Protein AF-A0A920TRP8-F1 (afdb_monomer_lite)

Foldseek 3Di:
DADQPPPPALAQHFVDPVLLVVLVVVQLPGGRNSNSCVSVVVVPDADDLPPFLAPLVLLLQLLQLLLLLLFFVLPDADDSHQHPRSVVRSVLLVVLLVQLLVVCCVPPVVVSVVLVVVLCCQRVVCSSPRRAFREQPDDDPVNDNVRYDPHRDSVSNVSNSVSSLVSSQSSLVVVLVVCCVVVVVHSVVSCVSNCSNCRSVVSCVVVPDCPPPCPLLVVLLVVLLPADFLAEAEDADDSNPVSVCCCCVPVVPNLRYHYHHPVCVSDPVRVVLSCFQDPDDDPVDQLVVCPSHSNSVDDDDPVVCVVSPDD

Radius of gyration: 27.5 Å; chains: 1; bounding box: 71×49×73 Å

Secondary structure (DSSP, 8-state):
----S-S--SS---SSHHHHHHHHHTTSSSS-HHHHHHHHTGGGPPPPSSS-SS-HHHHHHHHHHHHHHHHHTTS--S-SSS-TTTHHHHHHHHHHHHHHHHHHHHH-HHHHHHHHHHHHIIIIIHHHHHT--B-TTSPPTT--GGGB-SS--GGGGHHHHHHHHHHHHHHHHHHHHHHHHHTT-HHHHHGGGGGGGGHHHHTTHHHH--TT--HHHHHHHHHHHHSPTT-EEEE-SHHHHHHHHHHHHTT--STTSEEEEHHHHTSHHHHHHHHHHTSPPPTTS-TTT-TT-GGGG----GGGGTTTS--

pLDDT: mean 85.0, std 14.74, range [34.78, 98.69]

Structure (mmCIF, N/CA/C/O backbone):
data_AF-A0A920TRP8-F1
#
_entry.id   AF-A0A920TRP8-F1
#
loop_
_atom_site.group_PDB
_atom_site.id
_atom_site.type_symbol
_atom_site.label_atom_id
_atom_site.label_alt_id
_atom_site.label_comp_id
_atom_site.label_asym_id
_atom_site.label_entity_id
_atom_site.label_seq_id
_atom_site.pdbx_PDB_ins_code
_atom_site.Cartn_x
_atom_site.Cartn_y
_atom_site.Cartn_z
_atom_site.occupancy
_atom_site.B_iso_or_equiv
_atom_site.auth_seq_id
_atom_site.auth_comp_id
_atom_site.auth_asym_id
_atom_site.auth_atom_id
_atom_site.pdbx_PDB_model_num
ATOM 1 N N . MET A 1 1 ? 20.277 -24.318 -9.867 1.00 40.47 1 MET A N 1
ATOM 2 C CA . MET A 1 1 ? 21.099 -25.407 -10.433 1.00 40.47 1 MET A CA 1
ATOM 3 C C . MET A 1 1 ? 22.527 -24.887 -10.451 1.00 40.47 1 MET A C 1
ATOM 5 O O . MET A 1 1 ? 22.733 -23.838 -11.042 1.00 40.47 1 MET A O 1
ATOM 9 N N . LEU A 1 2 ? 23.437 -25.488 -9.680 1.00 43.88 2 LEU A N 1
ATOM 10 C CA . LEU A 1 2 ? 24.835 -25.042 -9.588 1.00 43.88 2 LEU A CA 1
ATOM 11 C C . LEU A 1 2 ? 25.614 -25.646 -10.763 1.00 43.88 2 LEU A C 1
ATOM 13 O O . LEU A 1 2 ? 25.478 -26.843 -11.014 1.00 43.88 2 LEU A O 1
ATOM 17 N N . ASP A 1 3 ? 26.364 -24.824 -11.494 1.00 48.56 3 ASP A N 1
ATOM 18 C CA . ASP A 1 3 ? 27.171 -25.245 -12.643 1.00 48.56 3 ASP A CA 1
ATOM 19 C C . ASP A 1 3 ? 28.652 -25.287 -12.244 1.00 48.56 3 ASP A C 1
ATOM 21 O O . ASP A 1 3 ? 29.171 -24.340 -11.653 1.00 48.56 3 ASP A O 1
ATOM 25 N N . PHE A 1 4 ? 29.314 -26.400 -12.556 1.00 51.69 4 PHE A N 1
ATOM 26 C CA . PHE A 1 4 ? 30.718 -26.674 -12.236 1.00 51.69 4 PHE A CA 1
ATOM 27 C C . PHE A 1 4 ? 31.585 -26.807 -13.499 1.00 51.69 4 PHE A C 1
ATOM 29 O O . PHE A 1 4 ? 32.726 -27.252 -13.422 1.00 51.69 4 PHE A O 1
ATOM 36 N N . THR A 1 5 ? 31.047 -26.478 -14.680 1.00 48.81 5 THR A N 1
ATOM 37 C CA . THR A 1 5 ? 31.660 -26.822 -15.976 1.00 48.81 5 THR A CA 1
ATOM 38 C C . THR A 1 5 ? 32.492 -25.711 -16.620 1.00 48.81 5 THR A C 1
ATOM 40 O O . THR A 1 5 ? 33.013 -25.909 -17.713 1.00 48.81 5 THR A O 1
ATOM 43 N N . GLY A 1 6 ? 32.644 -24.545 -15.983 1.00 43.22 6 GLY A N 1
ATOM 44 C CA . GLY A 1 6 ? 33.483 -23.446 -16.492 1.00 43.22 6 GLY A CA 1
ATOM 45 C C . GLY A 1 6 ? 32.984 -22.779 -17.784 1.00 43.22 6 GLY A C 1
ATOM 46 O O . GLY A 1 6 ? 33.559 -21.785 -18.219 1.00 43.22 6 GLY A O 1
ATOM 47 N N . ASN A 1 7 ? 31.895 -23.266 -18.383 1.00 42.69 7 ASN A N 1
ATOM 48 C CA . ASN A 1 7 ? 31.176 -22.545 -19.423 1.00 42.69 7 ASN A CA 1
ATOM 49 C C . ASN A 1 7 ? 30.368 -21.429 -18.761 1.00 42.69 7 ASN A C 1
ATOM 51 O O . ASN A 1 7 ? 29.628 -21.693 -17.817 1.00 42.69 7 ASN A O 1
ATOM 55 N N . GLN A 1 8 ? 30.495 -20.193 -19.253 1.00 45.75 8 GLN A N 1
ATOM 56 C CA . GLN A 1 8 ? 29.682 -19.051 -18.821 1.00 45.75 8 GLN A CA 1
ATOM 57 C C . GLN A 1 8 ? 28.189 -19.343 -19.043 1.00 45.75 8 GLN A C 1
ATOM 59 O O . GLN A 1 8 ? 27.607 -19.019 -20.077 1.00 45.75 8 GLN A O 1
ATOM 64 N N . ARG A 1 9 ? 27.562 -19.978 -18.056 1.00 50.78 9 ARG A N 1
ATOM 65 C CA . ARG A 1 9 ? 26.121 -20.005 -17.855 1.00 50.78 9 ARG A CA 1
ATOM 66 C C . ARG A 1 9 ? 25.815 -19.108 -16.675 1.00 50.78 9 ARG A C 1
ATOM 68 O O . ARG A 1 9 ? 26.543 -19.074 -15.692 1.00 50.78 9 ARG A O 1
ATOM 75 N N . SER A 1 10 ? 24.728 -18.373 -16.805 1.00 54.00 10 SER A N 1
ATOM 76 C CA . SER A 1 10 ? 24.414 -17.147 -16.082 1.00 54.00 10 SER A CA 1
ATOM 77 C C . SER A 1 10 ? 24.099 -17.270 -14.572 1.00 54.00 10 SER A C 1
ATOM 79 O O . SER A 1 10 ? 23.455 -16.393 -14.003 1.00 54.00 10 SER A O 1
ATOM 81 N N . GLY A 1 11 ? 24.514 -18.356 -13.912 1.00 59.38 11 GLY A N 1
ATOM 82 C CA . GLY A 1 11 ? 24.429 -18.538 -12.459 1.00 59.38 11 GLY A CA 1
ATOM 83 C C . GLY A 1 11 ? 25.738 -18.175 -11.740 1.00 59.38 11 GLY A C 1
ATOM 84 O O . GLY A 1 11 ? 26.757 -17.960 -12.395 1.00 59.38 11 GLY A O 1
ATOM 85 N N . PRO A 1 12 ? 25.746 -18.121 -10.392 1.00 66.56 12 PRO A N 1
ATOM 86 C CA . PRO A 1 12 ? 26.977 -17.919 -9.634 1.00 66.56 12 PRO A CA 1
ATOM 87 C C . PRO A 1 12 ? 27.949 -19.072 -9.910 1.00 66.56 12 PRO A C 1
ATOM 89 O O . PRO A 1 12 ? 27.703 -20.212 -9.512 1.00 66.56 12 PRO A O 1
ATOM 92 N N . ALA A 1 13 ? 29.035 -18.771 -10.622 1.00 76.75 13 ALA A N 1
ATOM 93 C CA . ALA A 1 13 ? 30.069 -19.740 -10.952 1.00 76.75 13 ALA A CA 1
ATOM 94 C C . ALA A 1 13 ? 30.943 -19.992 -9.720 1.00 76.75 13 ALA A C 1
ATOM 96 O O . ALA A 1 13 ? 31.553 -19.064 -9.182 1.00 76.75 13 ALA A O 1
ATOM 97 N N . CYS A 1 14 ? 30.998 -21.246 -9.275 1.00 79.88 14 CYS A N 1
ATOM 98 C CA . CYS A 1 14 ? 31.845 -21.654 -8.162 1.00 79.88 14 CYS A CA 1
ATOM 99 C C . CYS A 1 14 ? 33.053 -22.453 -8.656 1.00 79.88 14 CYS A C 1
ATOM 101 O O . CYS A 1 14 ? 32.893 -23.259 -9.573 1.00 79.88 14 CYS A O 1
ATOM 103 N N . PRO A 1 15 ? 34.243 -22.268 -8.051 1.00 83.94 15 PRO A N 1
ATOM 104 C CA . PRO A 1 15 ? 35.446 -23.008 -8.436 1.00 83.94 15 PRO A CA 1
ATOM 105 C C . PRO A 1 15 ? 35.284 -24.530 -8.333 1.00 83.94 15 PRO A C 1
ATOM 107 O O . PRO A 1 15 ? 35.844 -25.266 -9.139 1.00 83.94 15 PRO A O 1
ATOM 110 N N . ASP A 1 16 ? 34.520 -25.002 -7.344 1.00 87.88 16 ASP A N 1
ATOM 111 C CA . ASP A 1 16 ? 34.323 -26.419 -7.056 1.00 87.88 16 ASP A CA 1
ATOM 112 C C . ASP A 1 16 ? 33.054 -26.661 -6.211 1.00 87.88 16 ASP A C 1
ATOM 114 O O . ASP A 1 16 ? 32.458 -25.744 -5.639 1.00 87.88 16 ASP A O 1
ATOM 118 N N . ILE A 1 17 ? 32.635 -27.926 -6.116 1.00 86.38 17 ILE A N 1
ATOM 119 C CA . ILE A 1 17 ? 31.462 -28.344 -5.327 1.00 86.38 17 ILE A CA 1
ATOM 120 C C . ILE A 1 17 ? 31.659 -28.060 -3.832 1.00 86.38 17 ILE A C 1
ATOM 122 O O . ILE A 1 17 ? 30.703 -27.693 -3.149 1.00 86.38 17 ILE A O 1
ATOM 126 N N . GLY A 1 18 ? 32.881 -28.197 -3.315 1.00 87.94 18 GLY A N 1
ATOM 127 C CA . GLY A 1 18 ? 33.207 -27.952 -1.912 1.00 87.94 18 GLY A CA 1
ATOM 128 C C . GLY A 1 18 ? 33.048 -26.483 -1.527 1.00 87.94 18 GLY A C 1
ATOM 129 O O . GLY A 1 18 ? 32.413 -26.186 -0.514 1.00 87.94 18 GLY A O 1
ATOM 130 N N . SER A 1 19 ? 33.533 -25.550 -2.350 1.00 86.81 19 SER A N 1
ATOM 131 C CA . SER A 1 19 ? 33.336 -24.110 -2.130 1.00 86.81 19 SER A CA 1
ATOM 132 C C . SER A 1 19 ? 31.872 -23.684 -2.269 1.00 86.81 19 SER A C 1
ATOM 134 O O . SER A 1 19 ? 31.414 -22.826 -1.508 1.00 86.81 19 SER A O 1
ATOM 136 N N . ALA A 1 20 ? 31.104 -24.311 -3.165 1.00 84.94 20 ALA A N 1
ATOM 137 C CA . ALA A 1 20 ? 29.663 -24.088 -3.265 1.00 84.94 20 ALA A CA 1
ATOM 138 C C . ALA A 1 20 ? 28.904 -24.610 -2.030 1.00 84.94 20 ALA A C 1
ATOM 140 O O . ALA A 1 20 ? 28.090 -23.890 -1.451 1.00 84.94 20 ALA A O 1
ATOM 141 N N . LEU A 1 21 ? 29.200 -25.834 -1.576 1.00 87.31 21 LEU A N 1
ATOM 142 C CA . LEU A 1 21 ? 28.620 -26.413 -0.360 1.00 87.31 21 LEU A CA 1
ATOM 143 C C . LEU A 1 21 ? 28.980 -25.594 0.879 1.00 87.31 21 LEU A C 1
ATOM 145 O O . LEU A 1 21 ? 28.113 -25.339 1.708 1.00 87.31 21 LEU A O 1
ATOM 149 N N . SER A 1 22 ? 30.228 -25.135 0.983 1.00 87.50 22 SER A N 1
ATOM 150 C CA . SER A 1 22 ? 30.668 -24.251 2.063 1.00 87.50 22 SER A CA 1
ATOM 151 C C . SER A 1 22 ? 29.845 -22.960 2.097 1.00 87.50 22 SER A C 1
ATOM 153 O O . SER A 1 22 ? 29.353 -22.590 3.163 1.00 87.50 22 SER A O 1
ATOM 155 N N . ALA A 1 23 ? 29.590 -22.329 0.945 1.00 86.38 23 ALA A N 1
ATOM 156 C CA . ALA A 1 23 ? 28.740 -21.139 0.870 1.00 86.38 23 ALA A CA 1
ATOM 157 C C . ALA A 1 23 ? 27.289 -21.419 1.280 1.00 86.38 23 ALA A C 1
ATOM 159 O O . ALA A 1 23 ? 26.715 -20.644 2.039 1.00 86.38 23 ALA A O 1
ATOM 160 N N . VAL A 1 24 ? 26.701 -22.542 0.862 1.00 85.00 24 VAL A N 1
ATOM 161 C CA . VAL A 1 24 ? 25.328 -22.905 1.256 1.00 85.00 24 VAL A CA 1
ATOM 162 C C . VAL A 1 24 ? 25.233 -23.214 2.752 1.00 85.00 24 VAL A C 1
ATOM 164 O O . VAL A 1 24 ? 24.378 -22.661 3.440 1.00 85.00 24 VAL A O 1
ATOM 167 N N . VAL A 1 25 ? 26.125 -24.056 3.279 1.00 88.00 25 VAL A N 1
ATOM 168 C CA . VAL A 1 25 ? 26.110 -24.500 4.686 1.00 88.00 25 VAL A CA 1
ATOM 169 C C . VAL A 1 25 ? 26.379 -23.343 5.644 1.00 88.00 25 VAL A C 1
ATOM 171 O O . VAL A 1 25 ? 25.809 -23.285 6.731 1.00 88.00 25 VAL A O 1
ATOM 174 N N . THR A 1 26 ? 27.230 -22.399 5.244 1.00 85.75 26 THR A N 1
ATOM 175 C CA . THR A 1 26 ? 27.558 -21.229 6.066 1.00 85.75 26 THR A CA 1
ATOM 176 C C . THR A 1 26 ? 26.621 -20.043 5.845 1.00 85.75 26 THR A C 1
ATOM 178 O O . THR A 1 26 ? 26.850 -18.991 6.442 1.00 85.75 26 THR A O 1
ATOM 181 N N . TYR A 1 27 ? 25.574 -20.195 5.023 1.00 82.69 27 TYR A N 1
ATOM 182 C CA . TYR A 1 27 ? 24.673 -19.111 4.616 1.00 82.69 27 TYR A CA 1
ATOM 183 C C . TYR A 1 27 ? 25.437 -17.889 4.081 1.00 82.69 27 TYR A C 1
ATOM 185 O O . TYR A 1 27 ? 25.233 -16.769 4.535 1.00 82.69 27 TYR A O 1
ATOM 193 N N . GLY A 1 28 ? 26.368 -18.118 3.154 1.00 81.81 28 GLY A N 1
ATOM 194 C CA . GLY A 1 28 ? 27.125 -17.072 2.468 1.00 81.81 28 GLY A CA 1
ATOM 195 C C . GLY A 1 28 ? 28.260 -16.446 3.282 1.00 81.81 28 GLY A C 1
ATOM 196 O O . GLY A 1 28 ? 28.709 -15.355 2.943 1.00 81.81 28 GLY A O 1
ATOM 197 N N . LYS A 1 29 ? 28.739 -17.090 4.354 1.00 83.81 29 LYS A N 1
ATOM 198 C CA . LYS A 1 29 ? 29.849 -16.563 5.177 1.00 83.81 29 LYS A CA 1
ATOM 199 C C . LYS A 1 29 ? 31.236 -17.069 4.769 1.00 83.81 29 LYS A C 1
ATOM 201 O O . LYS A 1 29 ? 32.231 -16.518 5.229 1.00 83.81 29 LYS A O 1
ATOM 206 N N . ALA A 1 30 ? 31.318 -18.116 3.953 1.00 84.19 30 ALA A N 1
ATOM 207 C CA . ALA A 1 30 ? 32.569 -18.688 3.458 1.00 84.19 30 ALA A CA 1
ATOM 208 C C . ALA A 1 30 ? 32.368 -19.362 2.090 1.00 84.19 30 ALA A C 1
ATOM 210 O O . ALA A 1 30 ? 31.241 -19.518 1.630 1.00 84.19 30 ALA A O 1
ATOM 211 N N . GLY A 1 31 ? 33.456 -19.794 1.450 1.00 88.50 31 GLY A N 1
ATOM 212 C CA . GLY A 1 31 ? 33.404 -20.567 0.207 1.00 88.50 31 GLY A CA 1
ATOM 213 C C . GLY A 1 31 ? 33.320 -19.703 -1.053 1.00 88.50 31 GLY A C 1
ATOM 214 O O . GLY A 1 31 ? 34.064 -18.740 -1.214 1.00 88.50 31 GLY A O 1
ATOM 215 N N . CYS A 1 32 ? 32.450 -20.094 -1.981 1.00 88.88 32 CYS A N 1
ATOM 216 C CA . CYS A 1 32 ? 32.289 -19.457 -3.287 1.00 88.88 32 CYS A CA 1
ATOM 217 C C . CYS A 1 32 ? 31.699 -18.042 -3.170 1.00 88.88 32 CYS A C 1
ATOM 219 O O . CYS A 1 32 ? 30.527 -17.894 -2.830 1.00 88.88 32 CYS A O 1
ATOM 221 N N . ALA A 1 33 ? 32.489 -17.013 -3.501 1.00 85.25 33 ALA A N 1
ATOM 222 C CA . ALA A 1 33 ? 32.105 -15.606 -3.351 1.00 85.25 33 ALA A CA 1
ATOM 223 C C . ALA A 1 33 ? 30.842 -15.233 -4.146 1.00 85.25 33 ALA A C 1
ATOM 225 O O . ALA A 1 33 ? 29.906 -14.693 -3.570 1.00 85.25 33 ALA A O 1
ATOM 226 N N . ALA A 1 34 ? 30.759 -15.609 -5.427 1.00 81.94 34 ALA A N 1
ATOM 227 C CA . ALA A 1 34 ? 29.591 -15.307 -6.261 1.00 81.94 34 ALA A CA 1
ATOM 228 C C . ALA A 1 34 ? 28.296 -15.928 -5.703 1.00 81.94 34 ALA A C 1
ATOM 230 O O . ALA A 1 34 ? 27.232 -15.308 -5.718 1.00 81.94 34 ALA A O 1
ATOM 231 N N . LEU A 1 35 ? 28.379 -17.154 -5.172 1.00 83.25 35 LEU A N 1
ATOM 232 C CA . LEU A 1 35 ? 27.237 -17.809 -4.536 1.00 83.25 35 LEU A CA 1
ATOM 233 C C . LEU A 1 35 ? 26.928 -17.193 -3.170 1.00 83.25 35 LEU A C 1
ATOM 235 O O . LEU A 1 35 ? 25.762 -17.023 -2.836 1.00 83.25 35 LEU A O 1
ATOM 239 N N . ALA A 1 36 ? 27.947 -16.831 -2.395 1.00 85.44 36 ALA A N 1
ATOM 240 C CA . ALA A 1 36 ? 27.789 -16.161 -1.113 1.00 85.44 36 ALA A CA 1
ATOM 241 C C . ALA A 1 36 ? 27.114 -14.789 -1.261 1.00 85.44 36 ALA A C 1
ATOM 243 O O . ALA A 1 36 ? 26.186 -14.494 -0.515 1.00 85.44 36 ALA A O 1
ATOM 244 N N . GLU A 1 37 ? 27.502 -13.985 -2.251 1.00 82.50 37 GLU A N 1
ATOM 245 C CA . GLU A 1 37 ? 26.862 -12.704 -2.576 1.00 82.50 37 GLU A CA 1
ATOM 246 C C . GLU A 1 37 ? 25.398 -12.886 -2.990 1.00 82.50 37 GLU A C 1
ATOM 248 O O . GLU A 1 37 ? 24.521 -12.168 -2.504 1.00 82.50 37 GLU A O 1
ATOM 253 N N . ALA A 1 38 ? 25.108 -13.899 -3.814 1.00 81.12 38 ALA A N 1
ATOM 254 C CA . ALA A 1 38 ? 23.740 -14.244 -4.193 1.00 81.12 38 ALA A CA 1
ATOM 255 C C . ALA A 1 38 ? 22.896 -14.696 -2.984 1.00 81.12 38 ALA A C 1
ATOM 257 O O . ALA A 1 38 ? 21.750 -14.266 -2.840 1.00 81.12 38 ALA A O 1
ATOM 258 N N . LEU A 1 39 ? 23.458 -15.523 -2.092 1.00 81.56 39 LEU A N 1
ATOM 259 C CA . LEU A 1 39 ? 22.800 -15.995 -0.866 1.00 81.56 39 LEU A CA 1
ATOM 260 C C . LEU A 1 39 ? 22.565 -14.859 0.138 1.00 81.56 39 LEU A C 1
ATOM 262 O O . LEU A 1 39 ? 21.490 -14.779 0.731 1.00 81.56 39 LEU A O 1
ATOM 266 N N . ASN A 1 40 ? 23.535 -13.958 0.285 1.00 82.31 40 ASN A N 1
ATOM 267 C CA . ASN A 1 40 ? 23.434 -12.777 1.143 1.00 82.31 40 ASN A CA 1
ATOM 268 C C . ASN A 1 40 ? 22.595 -11.659 0.517 1.00 82.31 40 ASN A C 1
ATOM 270 O O . ASN A 1 40 ? 22.265 -10.694 1.203 1.00 82.31 40 ASN A O 1
ATOM 274 N N . ARG A 1 41 ? 22.232 -11.791 -0.767 1.00 74.75 41 ARG A N 1
ATOM 275 C CA . ARG A 1 41 ? 21.487 -10.795 -1.541 1.00 74.75 41 ARG A CA 1
ATOM 276 C C . ARG A 1 41 ? 22.132 -9.412 -1.429 1.00 74.75 41 ARG A C 1
ATOM 278 O O . ARG A 1 41 ? 21.422 -8.434 -1.219 1.00 74.75 41 ARG A O 1
ATOM 285 N N . THR A 1 42 ? 23.453 -9.331 -1.588 1.00 71.81 42 THR A N 1
ATOM 286 C CA . THR A 1 42 ? 24.233 -8.079 -1.460 1.00 71.81 42 THR A CA 1
ATOM 287 C C . THR A 1 42 ? 23.703 -6.959 -2.363 1.00 71.81 42 THR A C 1
ATOM 289 O O . THR A 1 42 ? 23.636 -5.801 -1.968 1.00 71.81 42 THR A O 1
ATOM 292 N N . GLN A 1 43 ? 23.189 -7.313 -3.545 1.00 61.44 43 GLN A N 1
ATOM 293 C CA . GLN A 1 43 ? 22.497 -6.392 -4.457 1.00 61.44 43 GLN A CA 1
ATOM 294 C C . GLN A 1 43 ? 21.260 -5.700 -3.837 1.00 61.44 43 GLN A C 1
ATOM 296 O O . GLN A 1 43 ? 20.861 -4.627 -4.281 1.00 61.44 43 GLN A O 1
ATOM 301 N N . TYR A 1 44 ? 20.638 -6.311 -2.829 1.00 64.31 44 TYR A N 1
ATOM 302 C CA . TYR A 1 44 ? 19.427 -5.841 -2.150 1.00 64.31 44 TYR A CA 1
ATOM 303 C C . TYR A 1 44 ? 19.707 -5.436 -0.699 1.00 64.31 44 TYR A C 1
ATOM 305 O O . TYR A 1 44 ? 18.819 -5.544 0.153 1.00 64.31 44 TYR A O 1
ATOM 313 N N . GLU A 1 45 ? 20.940 -5.021 -0.399 1.00 69.19 45 GLU A N 1
ATOM 314 C CA . GLU A 1 45 ? 21.331 -4.629 0.949 1.00 69.19 45 GLU A CA 1
ATOM 315 C C . GLU A 1 45 ? 20.375 -3.594 1.539 1.00 69.19 45 GLU A C 1
ATOM 317 O O . GLU A 1 45 ? 20.043 -2.566 0.943 1.00 69.19 45 GLU A O 1
ATOM 322 N N . LYS A 1 46 ? 19.914 -3.896 2.752 1.00 71.12 46 LYS A N 1
ATOM 323 C CA . LYS A 1 46 ? 19.071 -2.982 3.509 1.00 71.12 46 LYS A CA 1
ATOM 324 C C . LYS A 1 46 ? 19.937 -1.888 4.138 1.00 71.12 46 LYS A C 1
ATOM 326 O O . LYS A 1 46 ? 21.052 -2.185 4.576 1.00 71.12 46 LYS A O 1
ATOM 331 N N . PRO A 1 47 ? 19.406 -0.666 4.305 1.00 79.12 47 PRO A N 1
ATOM 332 C CA . PRO A 1 47 ? 20.060 0.337 5.127 1.00 79.12 47 PRO A CA 1
ATOM 333 C C . PRO A 1 47 ? 20.362 -0.227 6.527 1.00 79.12 47 PRO A C 1
ATOM 335 O O . PRO A 1 47 ? 19.551 -0.988 7.082 1.00 79.12 47 PRO A O 1
ATOM 338 N N . PRO A 1 48 ? 21.505 0.132 7.136 1.00 85.00 48 PRO A N 1
ATOM 339 C CA . PRO A 1 48 ? 21.776 -0.248 8.513 1.00 85.00 48 PRO A CA 1
ATOM 340 C C . PRO A 1 48 ? 20.684 0.319 9.432 1.00 85.00 48 PRO A C 1
ATOM 342 O O . PRO A 1 48 ? 20.020 1.303 9.107 1.00 85.00 48 PRO A O 1
ATOM 345 N N . LEU A 1 49 ? 20.478 -0.297 10.600 1.00 86.50 49 LEU A N 1
ATOM 346 C CA . LEU A 1 49 ? 19.482 0.203 11.561 1.00 86.50 49 LEU A CA 1
ATOM 347 C C . LEU A 1 49 ? 19.869 1.572 12.136 1.00 86.50 49 LEU A C 1
ATOM 349 O O . LEU A 1 49 ? 18.985 2.337 12.526 1.00 86.50 49 LEU A O 1
ATOM 353 N N . LEU A 1 50 ? 21.175 1.850 12.194 1.00 88.44 50 LEU A N 1
ATOM 354 C CA . LEU A 1 50 ? 21.781 3.088 12.665 1.00 88.44 50 LEU A CA 1
ATOM 355 C C . LEU A 1 50 ? 22.963 3.470 11.747 1.00 88.44 50 LEU A C 1
ATOM 357 O O . LEU A 1 50 ? 23.709 2.572 11.352 1.00 88.44 50 LEU A O 1
ATOM 361 N N . PRO A 1 51 ? 23.171 4.765 11.441 1.00 89.19 51 PRO A N 1
ATOM 362 C CA . PRO A 1 51 ? 22.288 5.887 11.768 1.00 89.19 51 PRO A CA 1
ATOM 363 C C . PRO A 1 51 ? 20.937 5.790 11.036 1.00 89.19 51 PRO A C 1
ATOM 365 O O . PRO A 1 51 ? 20.803 5.118 10.013 1.00 89.19 51 PRO A O 1
ATOM 368 N N . ARG A 1 52 ? 19.902 6.429 11.593 1.00 91.06 52 ARG A N 1
ATOM 369 C CA . ARG A 1 52 ? 18.575 6.444 10.960 1.00 91.06 52 ARG A CA 1
ATOM 370 C C . ARG A 1 52 ? 18.604 7.301 9.694 1.00 91.06 52 ARG A C 1
ATOM 372 O O . ARG A 1 52 ? 19.194 8.374 9.712 1.00 91.06 52 ARG A O 1
ATOM 379 N N . SER A 1 53 ? 17.932 6.859 8.631 1.00 90.44 53 SER A N 1
ATOM 380 C CA . SER A 1 53 ? 17.843 7.605 7.365 1.00 90.44 53 SER A CA 1
ATOM 381 C C . SER A 1 53 ? 16.908 8.816 7.443 1.00 90.44 53 SER A C 1
ATOM 383 O O . SER A 1 53 ? 17.055 9.755 6.673 1.00 90.44 53 SER A O 1
ATOM 385 N N . ALA A 1 54 ? 15.979 8.810 8.398 1.00 92.06 54 ALA A N 1
ATOM 386 C CA . ALA A 1 54 ? 15.162 9.952 8.799 1.00 92.06 54 ALA A CA 1
ATOM 387 C C . ALA A 1 54 ? 14.854 9.859 10.306 1.00 92.06 54 ALA A C 1
ATOM 389 O O . ALA A 1 54 ? 14.901 8.753 10.864 1.00 92.06 54 ALA A O 1
ATOM 390 N N . PRO A 1 55 ? 14.511 10.967 10.990 1.00 93.88 55 PRO A N 1
ATOM 391 C CA . PRO A 1 55 ? 14.083 10.936 12.384 1.00 93.88 55 PRO A CA 1
ATOM 392 C C . PRO A 1 55 ? 12.948 9.935 12.600 1.00 93.88 55 PRO A C 1
ATOM 394 O O . PRO A 1 55 ? 12.038 9.821 11.780 1.00 93.88 55 PRO A O 1
ATOM 397 N N . LEU A 1 56 ? 12.974 9.218 13.727 1.00 93.81 56 LEU A N 1
ATOM 398 C CA . LEU A 1 56 ? 11.994 8.163 14.005 1.00 93.81 56 LEU A CA 1
ATOM 399 C C . LEU A 1 56 ? 10.550 8.694 13.969 1.00 93.81 56 LEU A C 1
ATOM 401 O O . LEU A 1 56 ? 9.661 8.019 13.462 1.00 93.81 56 LEU A O 1
ATOM 405 N N . VAL A 1 57 ? 10.341 9.930 14.429 1.00 93.94 57 VAL A N 1
ATOM 406 C CA . VAL A 1 57 ? 9.044 10.621 14.379 1.00 93.94 57 VAL A CA 1
ATOM 407 C C . VAL A 1 57 ? 8.535 10.756 12.943 1.00 93.94 57 VAL A C 1
ATOM 409 O O . VAL A 1 57 ? 7.377 10.449 12.686 1.00 93.94 57 VAL A O 1
ATOM 412 N N . SER A 1 58 ? 9.393 11.136 11.994 1.00 93.12 58 SER A N 1
ATOM 413 C CA . SER A 1 58 ? 9.031 11.263 10.576 1.00 93.12 58 SER A CA 1
ATOM 414 C C . SER A 1 58 ? 8.719 9.907 9.940 1.00 93.12 58 SER A C 1
ATOM 416 O O . SER A 1 58 ? 7.804 9.794 9.132 1.00 93.12 58 SER A O 1
ATOM 418 N N . GLN A 1 59 ? 9.415 8.846 10.355 1.00 94.38 59 GLN A N 1
ATOM 419 C CA . GLN A 1 59 ? 9.114 7.494 9.878 1.00 94.38 59 GLN A CA 1
ATOM 420 C C . GLN A 1 59 ? 7.764 6.982 10.402 1.00 94.38 59 GLN A C 1
ATOM 422 O O . GLN A 1 59 ? 7.008 6.356 9.661 1.00 94.38 59 GLN A O 1
ATOM 427 N N . PHE A 1 60 ? 7.416 7.285 11.656 1.00 95.75 60 PHE A N 1
ATOM 428 C CA . PHE A 1 60 ? 6.065 7.036 12.167 1.00 95.75 60 PHE A CA 1
ATOM 429 C C . PHE A 1 60 ? 5.024 7.953 11.522 1.00 95.75 60 PHE A C 1
ATOM 431 O O . PHE A 1 60 ? 3.891 7.525 11.321 1.00 95.75 60 PHE A O 1
ATOM 438 N N . ALA A 1 61 ? 5.392 9.176 11.141 1.00 95.00 61 ALA A N 1
ATOM 439 C CA . ALA A 1 61 ? 4.512 10.059 10.389 1.00 95.00 61 ALA A CA 1
ATOM 440 C C . ALA A 1 61 ? 4.156 9.461 9.016 1.00 95.00 61 ALA A C 1
ATOM 442 O O . ALA A 1 61 ? 2.982 9.479 8.661 1.00 95.00 61 ALA A O 1
ATOM 443 N N . ASN A 1 62 ? 5.099 8.824 8.305 1.00 94.38 62 ASN A N 1
ATOM 444 C CA . ASN A 1 62 ? 4.786 8.069 7.079 1.00 94.38 62 ASN A CA 1
ATOM 445 C C . ASN A 1 62 ? 3.696 7.027 7.351 1.00 94.38 62 ASN A C 1
ATOM 447 O O . ASN A 1 62 ? 2.681 6.970 6.665 1.00 94.38 62 ASN A O 1
ATOM 451 N N . TYR A 1 63 ? 3.881 6.226 8.403 1.00 96.06 63 TYR A N 1
ATOM 452 C CA . TYR A 1 63 ? 2.908 5.204 8.778 1.00 96.06 63 TYR A CA 1
ATOM 453 C C . TYR A 1 63 ? 1.528 5.803 9.093 1.00 96.06 63 TYR A C 1
ATOM 455 O O . TYR A 1 63 ? 0.513 5.278 8.641 1.00 96.06 63 TYR A O 1
ATOM 463 N N . LEU A 1 64 ? 1.475 6.910 9.839 1.00 95.44 64 LEU A N 1
ATOM 464 C CA . LEU A 1 64 ? 0.220 7.579 10.190 1.00 95.44 64 LEU A CA 1
ATOM 465 C C . LEU A 1 64 ? -0.478 8.200 8.977 1.00 95.44 64 LEU A C 1
ATOM 467 O O . LEU A 1 64 ? -1.701 8.127 8.883 1.00 95.44 64 LEU A O 1
ATOM 471 N N . GLN A 1 65 ? 0.277 8.760 8.034 1.00 94.38 65 GLN A N 1
ATOM 472 C CA . GLN A 1 65 ? -0.248 9.222 6.752 1.00 94.38 65 GLN A CA 1
ATOM 473 C C . GLN A 1 65 ? -0.880 8.060 5.977 1.00 94.38 65 GLN A C 1
ATOM 475 O O . GLN A 1 65 ? -2.016 8.159 5.518 1.00 94.38 65 GLN A O 1
ATOM 480 N N . TYR A 1 66 ? -0.176 6.932 5.874 1.00 94.94 66 TYR A N 1
ATOM 481 C CA . TYR A 1 66 ? -0.688 5.743 5.194 1.00 94.94 66 TYR A CA 1
ATOM 482 C C . TYR A 1 66 ? -1.915 5.167 5.896 1.00 94.94 66 TYR A C 1
ATOM 484 O O . TYR A 1 66 ? -2.833 4.699 5.230 1.00 94.94 66 TYR A O 1
ATOM 492 N N . PHE A 1 67 ? -1.960 5.236 7.225 1.00 96.00 67 PHE A N 1
ATOM 493 C CA . PHE A 1 67 ? -3.117 4.836 8.011 1.00 96.00 67 PHE A CA 1
ATOM 494 C C . PHE A 1 67 ? -4.332 5.746 7.758 1.00 96.00 67 PHE A C 1
ATOM 496 O O . PHE A 1 67 ? -5.426 5.236 7.538 1.00 96.00 67 PHE A O 1
ATOM 503 N N . ASP A 1 68 ? -4.151 7.071 7.732 1.00 94.81 68 ASP A N 1
ATOM 504 C CA . ASP A 1 68 ? -5.193 8.059 7.394 1.00 94.81 68 ASP A CA 1
ATOM 505 C C . ASP A 1 68 ? -5.793 7.795 6.001 1.00 94.81 68 ASP A C 1
ATOM 507 O O . ASP A 1 68 ? -7.009 7.813 5.802 1.00 94.81 68 ASP A O 1
ATOM 511 N N . TRP A 1 69 ? -4.937 7.447 5.040 1.00 94.19 69 TRP A N 1
ATOM 512 C CA . TRP A 1 69 ? -5.328 7.085 3.680 1.00 94.19 69 TRP A CA 1
ATOM 513 C C . TRP A 1 69 ? -6.216 5.845 3.575 1.00 94.19 69 TRP A C 1
ATOM 515 O O . TRP A 1 69 ? -6.954 5.727 2.602 1.00 94.19 69 TRP A O 1
ATOM 525 N N . GLN A 1 70 ? -6.203 4.933 4.547 1.00 95.25 70 GLN A N 1
ATOM 526 C CA . GLN A 1 70 ? -7.029 3.725 4.453 1.00 95.25 70 GLN A CA 1
ATOM 527 C C . GLN A 1 70 ? -8.529 4.033 4.514 1.00 95.25 70 GLN A C 1
ATOM 529 O O . GLN A 1 70 ? -9.336 3.233 4.047 1.00 95.25 70 GLN A O 1
ATOM 534 N N . TRP A 1 71 ? -8.923 5.189 5.054 1.00 94.94 71 TRP A N 1
ATOM 535 C CA . TRP A 1 71 ? -10.321 5.466 5.387 1.00 94.94 71 TRP A CA 1
ATOM 536 C C . TRP A 1 71 ? -11.030 6.389 4.397 1.00 94.94 71 TRP A C 1
ATOM 538 O O . TRP A 1 71 ? -12.229 6.220 4.187 1.00 94.94 71 TRP A O 1
ATOM 548 N N . ALA A 1 72 ? -10.323 7.366 3.817 1.00 95.19 72 ALA A N 1
ATOM 549 C CA . ALA A 1 72 ? -10.946 8.390 2.973 1.00 95.19 72 ALA A CA 1
ATOM 550 C C . ALA A 1 72 ? -9.961 9.145 2.053 1.00 95.19 72 ALA A C 1
ATOM 552 O O . ALA A 1 72 ? -10.029 10.367 1.936 1.00 95.19 72 ALA A O 1
ATOM 553 N N . ARG A 1 73 ? -9.013 8.462 1.408 1.00 92.69 73 ARG A N 1
ATOM 554 C CA . ARG A 1 73 ? -7.979 9.068 0.550 1.00 92.69 73 ARG A CA 1
ATOM 555 C C . ARG A 1 73 ? -8.524 9.894 -0.613 1.00 92.69 73 ARG A C 1
ATOM 557 O O . ARG A 1 73 ? -7.863 10.854 -0.987 1.00 92.69 73 ARG A O 1
ATOM 564 N N . SER A 1 74 ? -9.702 9.575 -1.157 1.00 92.69 74 SER A N 1
ATOM 565 C CA . SER A 1 74 ? -10.311 10.398 -2.214 1.00 92.69 74 SER A CA 1
ATOM 566 C C . SER A 1 74 ? -10.725 11.789 -1.731 1.00 92.69 74 SER A C 1
ATOM 568 O O . SER A 1 74 ? -10.954 12.673 -2.553 1.00 92.69 74 SER A O 1
ATOM 570 N N . LEU A 1 75 ? -10.846 11.996 -0.417 1.00 90.44 75 LEU A N 1
ATOM 571 C CA . LEU A 1 75 ? -11.066 13.315 0.159 1.00 90.44 75 LEU A CA 1
ATOM 572 C C . LEU A 1 75 ? -9.713 14.023 0.265 1.00 90.44 75 LEU A C 1
ATOM 574 O O . LEU A 1 75 ? -8.970 13.892 1.248 1.00 90.44 75 LEU A O 1
ATOM 578 N N . ASP A 1 76 ? -9.374 14.738 -0.802 1.00 75.25 76 ASP A N 1
ATOM 579 C CA . ASP A 1 76 ? -8.167 15.549 -0.854 1.00 75.25 76 ASP A CA 1
ATOM 580 C C . ASP A 1 76 ? -8.211 16.670 0.202 1.00 75.25 76 ASP A C 1
ATOM 582 O O . ASP A 1 76 ? -9.274 17.088 0.676 1.00 75.25 76 ASP A O 1
ATOM 586 N N . GLY A 1 77 ? -7.048 17.157 0.623 1.00 69.88 77 GLY A N 1
ATOM 587 C CA . GLY A 1 77 ? -7.001 18.356 1.448 1.00 69.88 77 GLY A CA 1
ATOM 588 C C . GLY A 1 77 ? -5.602 18.830 1.794 1.00 69.88 77 GLY A C 1
ATOM 589 O O . GLY A 1 77 ? -4.614 18.128 1.617 1.00 69.88 77 GLY A O 1
ATOM 590 N N . ASN A 1 78 ? -5.555 20.047 2.331 1.00 71.69 78 ASN A N 1
ATOM 591 C CA . ASN A 1 78 ? -4.354 20.883 2.412 1.00 71.69 78 ASN A CA 1
ATOM 592 C C . ASN A 1 78 ? -3.202 20.313 3.262 1.00 71.69 78 ASN A C 1
ATOM 594 O O . ASN A 1 78 ? -2.093 20.835 3.188 1.00 71.69 78 ASN A O 1
ATOM 598 N N . ASN A 1 79 ? -3.450 19.274 4.071 1.00 81.31 79 ASN A N 1
ATOM 599 C CA . ASN A 1 79 ? -2.452 18.671 4.952 1.00 81.31 79 ASN A CA 1
ATOM 600 C C . ASN A 1 79 ? -2.117 17.237 4.533 1.00 81.31 79 ASN A C 1
ATOM 602 O O . ASN A 1 79 ? -2.996 16.397 4.305 1.00 81.31 79 ASN A O 1
ATOM 606 N N . VAL A 1 80 ? -0.814 16.952 4.525 1.00 83.12 80 VAL A N 1
ATOM 607 C CA . VAL A 1 80 ? -0.251 15.631 4.221 1.00 83.12 80 VAL A CA 1
ATOM 608 C C . VAL A 1 80 ? -0.669 14.603 5.277 1.00 83.12 80 VAL A C 1
ATOM 610 O O . VAL A 1 80 ? -1.120 13.510 4.945 1.00 83.12 80 VAL A O 1
ATOM 613 N N . LEU A 1 81 ? -0.585 14.990 6.551 1.00 84.94 81 LEU A N 1
ATOM 614 C CA . LEU A 1 81 ? -1.048 14.216 7.700 1.00 84.94 81 LEU A CA 1
ATOM 615 C C . LEU A 1 81 ? -2.416 14.725 8.140 1.00 84.94 81 LEU A C 1
ATOM 617 O O . LEU A 1 81 ? -2.559 15.919 8.396 1.00 84.94 81 LEU A O 1
ATOM 621 N N . PHE A 1 82 ? -3.384 13.817 8.282 1.00 84.38 82 PHE A N 1
ATOM 622 C CA . PHE A 1 82 ? -4.682 14.101 8.900 1.00 84.38 82 PHE A CA 1
ATOM 623 C C . PHE A 1 82 ? -5.372 15.347 8.321 1.00 84.38 82 PHE A C 1
ATOM 625 O O . PHE A 1 82 ? -5.617 16.335 9.016 1.00 84.38 82 PHE A O 1
ATOM 632 N N . SER A 1 83 ? -5.691 15.304 7.025 1.00 87.31 83 SER A N 1
ATOM 633 C CA . SER A 1 83 ? -6.494 16.353 6.384 1.00 87.31 83 SER A CA 1
ATOM 634 C C . SER A 1 83 ? -7.815 16.558 7.131 1.00 87.31 83 SER A C 1
ATOM 636 O O . SER A 1 83 ? -8.445 15.584 7.539 1.00 87.31 83 SER A O 1
ATOM 638 N N . ASN A 1 84 ? -8.281 17.805 7.249 1.00 88.44 84 ASN A N 1
ATOM 639 C CA . ASN A 1 84 ? -9.532 18.143 7.944 1.00 88.44 84 ASN A CA 1
ATOM 640 C C . ASN A 1 84 ? -10.741 17.338 7.437 1.00 88.44 84 ASN A C 1
ATOM 642 O O . ASN A 1 84 ? -11.626 17.005 8.218 1.00 88.44 84 ASN A O 1
ATOM 646 N N . TRP A 1 85 ? -10.765 16.998 6.145 1.00 90.56 85 TRP A N 1
ATOM 647 C CA . TRP A 1 85 ? -11.841 16.212 5.534 1.00 90.56 85 TRP A CA 1
ATOM 648 C C . TRP A 1 85 ? -11.717 14.705 5.778 1.00 90.56 85 TRP A C 1
ATOM 650 O O . TRP A 1 85 ? -12.726 14.006 5.802 1.00 90.56 85 TRP A O 1
ATOM 660 N N . ARG A 1 86 ? -10.497 14.200 5.996 1.00 93.12 86 ARG A N 1
ATOM 661 C CA . ARG A 1 86 ? -10.235 12.780 6.286 1.00 93.12 86 ARG A CA 1
ATOM 662 C C . ARG A 1 86 ? -10.310 12.471 7.775 1.00 93.12 86 ARG A C 1
ATOM 664 O O . ARG A 1 86 ? -10.784 11.404 8.160 1.00 93.12 86 ARG A O 1
ATOM 671 N N . LEU A 1 87 ? -9.913 13.428 8.612 1.00 93.12 87 LEU A N 1
ATOM 672 C CA . LEU A 1 87 ? -9.772 13.271 10.055 1.00 93.12 87 LEU A CA 1
ATOM 673 C C . LEU A 1 87 ? -11.014 12.687 10.751 1.00 93.12 87 LEU A C 1
ATOM 675 O O . LEU A 1 87 ? -10.827 11.780 11.562 1.00 93.12 87 LEU A O 1
ATOM 679 N N . PRO A 1 88 ? -12.265 13.095 10.443 1.00 95.00 88 PRO A N 1
ATOM 680 C CA . PRO A 1 88 ? -13.445 12.492 11.064 1.00 95.00 88 PRO A CA 1
ATOM 681 C C . PRO A 1 88 ? -13.561 10.987 10.793 1.00 95.00 88 PRO A C 1
ATOM 683 O O . PRO A 1 88 ? -13.894 10.221 11.696 1.00 95.00 88 PRO A O 1
ATOM 686 N N . PHE A 1 89 ? -13.240 10.547 9.574 1.00 96.12 89 PHE A N 1
ATOM 687 C CA . PHE A 1 89 ? -13.265 9.134 9.196 1.00 96.12 89 PHE A CA 1
ATOM 688 C C . PHE A 1 89 ? -12.117 8.373 9.853 1.00 96.12 89 PHE A C 1
ATOM 690 O O . PHE A 1 89 ? -12.334 7.309 10.431 1.00 96.12 89 PHE A O 1
ATOM 697 N N . THR A 1 90 ? -10.920 8.955 9.864 1.00 95.94 90 THR A N 1
ATOM 698 C CA . THR A 1 90 ? -9.763 8.380 10.555 1.00 95.94 90 THR A CA 1
ATOM 699 C C . THR A 1 90 ? -10.033 8.217 12.050 1.00 95.94 90 THR A C 1
ATOM 701 O O . THR A 1 90 ? -9.764 7.154 12.606 1.00 95.94 90 THR A O 1
ATOM 704 N N . MET A 1 91 ? -10.648 9.204 12.708 1.00 97.12 91 MET A N 1
ATOM 705 C CA . MET A 1 91 ? -11.068 9.107 14.111 1.00 97.12 91 MET A CA 1
ATOM 706 C C . MET A 1 91 ? -12.148 8.043 14.320 1.00 97.12 91 MET A C 1
ATOM 708 O O . MET A 1 91 ? -12.033 7.242 15.248 1.00 97.12 91 MET A O 1
ATOM 712 N N . LEU A 1 92 ? -13.162 7.991 13.450 1.00 97.75 92 LEU A N 1
ATOM 713 C CA . LEU A 1 92 ? -14.228 6.990 13.510 1.00 97.75 92 LEU A CA 1
ATOM 714 C C . LEU A 1 92 ? -13.662 5.565 13.448 1.00 97.75 92 LEU A C 1
ATOM 716 O O . LEU A 1 92 ? -13.947 4.749 14.323 1.00 97.75 92 LEU A O 1
ATOM 720 N N . PHE A 1 93 ? -12.826 5.265 12.453 1.00 98.19 93 PHE A N 1
ATOM 721 C CA . PHE A 1 93 ? -12.256 3.928 12.269 1.00 98.19 93 PHE A CA 1
ATOM 722 C C . PHE A 1 93 ? -11.142 3.597 13.263 1.00 98.19 93 PHE A C 1
ATOM 724 O O . PHE A 1 93 ? -10.954 2.429 13.612 1.00 98.19 93 PHE A O 1
ATOM 731 N N . THR A 1 94 ? -10.454 4.603 13.800 1.00 98.12 94 THR A N 1
ATOM 732 C CA . THR A 1 94 ? -9.569 4.412 14.957 1.00 98.12 94 THR A CA 1
ATOM 733 C C . THR A 1 94 ? -10.383 4.008 16.184 1.00 98.12 94 THR A C 1
ATOM 735 O O . THR A 1 94 ? -10.061 3.016 16.831 1.00 98.12 94 THR A O 1
ATOM 738 N N . GLY A 1 95 ? -11.476 4.717 16.476 1.00 98.25 95 GLY A N 1
ATOM 739 C CA . GLY A 1 95 ? -12.356 4.417 17.606 1.00 98.25 95 GLY A CA 1
ATOM 740 C C . GLY A 1 95 ? -13.011 3.040 17.498 1.00 98.25 95 GLY A C 1
ATOM 741 O O . GLY A 1 95 ? -12.971 2.264 18.452 1.00 98.25 95 GLY A O 1
ATOM 742 N N . LEU A 1 96 ? -13.549 2.696 16.323 1.00 98.44 96 LEU A N 1
ATOM 743 C CA . LEU A 1 96 ? -14.113 1.368 16.054 1.00 98.44 96 LEU A CA 1
ATOM 744 C C . LEU A 1 96 ? -13.049 0.270 16.154 1.00 98.44 96 LEU A C 1
ATOM 746 O O . LEU A 1 96 ? -13.327 -0.786 16.719 1.00 98.44 96 LEU A O 1
ATOM 750 N N . GLY A 1 97 ? -11.834 0.522 15.657 1.00 98.38 97 GLY A N 1
ATOM 751 C CA . GLY A 1 97 ? -10.698 -0.390 15.784 1.00 98.38 97 GLY A CA 1
ATOM 752 C C . GLY A 1 97 ? -10.320 -0.647 17.241 1.00 98.38 97 GLY A C 1
ATOM 753 O O . GLY A 1 97 ? -10.225 -1.798 17.656 1.00 98.38 97 GLY A O 1
ATOM 754 N N . VAL A 1 98 ? -10.194 0.405 18.052 1.00 98.44 98 VAL A N 1
ATOM 755 C CA . VAL A 1 98 ? -9.902 0.280 19.490 1.00 98.44 98 VAL A CA 1
ATOM 756 C C . VAL A 1 98 ? -11.017 -0.471 20.214 1.00 98.44 98 VAL A C 1
ATOM 758 O O . VAL A 1 98 ? -10.733 -1.402 20.968 1.00 98.44 98 VAL A O 1
ATOM 761 N N . TRP A 1 99 ? -12.284 -0.126 19.966 1.00 98.25 99 TRP A N 1
ATOM 762 C CA . TRP A 1 99 ? -13.415 -0.834 20.568 1.00 98.25 99 TRP A CA 1
ATOM 763 C C . TRP A 1 99 ? -13.390 -2.314 20.187 1.00 98.25 99 TRP A C 1
ATOM 765 O O . TRP A 1 99 ? -13.436 -3.186 21.057 1.00 98.25 99 TRP A O 1
ATOM 775 N N . GLY A 1 100 ? -13.268 -2.625 18.899 1.00 98.44 100 GLY A N 1
ATOM 776 C CA . GLY A 1 100 ? -13.246 -4.003 18.435 1.00 98.44 100 GLY A CA 1
ATOM 777 C C . GLY A 1 100 ? -12.049 -4.798 18.949 1.00 98.44 100 GLY A C 1
ATOM 778 O O . GLY A 1 100 ? -12.215 -5.965 19.290 1.00 98.44 100 GLY A O 1
ATOM 779 N N . ALA A 1 101 ? -10.879 -4.174 19.100 1.00 98.38 101 ALA A N 1
ATOM 780 C CA . ALA A 1 101 ? -9.710 -4.786 19.727 1.00 98.38 101 ALA A CA 1
ATOM 781 C C . ALA A 1 101 ? -9.966 -5.119 21.207 1.00 98.38 101 ALA A C 1
ATOM 783 O O . ALA A 1 101 ? -9.664 -6.229 21.647 1.00 98.38 101 ALA A O 1
ATOM 784 N N . ILE A 1 102 ? -10.584 -4.201 21.964 1.00 98.31 102 ILE A N 1
ATOM 785 C CA . ILE A 1 102 ? -10.985 -4.435 23.361 1.00 98.31 102 ILE A CA 1
ATOM 786 C C . ILE A 1 102 ? -11.979 -5.597 23.444 1.00 98.31 102 ILE A C 1
ATOM 788 O O . ILE A 1 102 ? -11.831 -6.479 24.291 1.00 98.31 102 ILE A O 1
ATOM 792 N N . GLU A 1 103 ? -12.986 -5.625 22.572 1.00 98.06 103 GLU A N 1
ATOM 793 C CA . GLU A 1 103 ? -13.994 -6.685 22.591 1.00 98.06 103 GLU A CA 1
ATOM 794 C C . GLU A 1 103 ? -13.418 -8.039 22.164 1.00 98.06 103 GLU A C 1
ATOM 796 O O . GLU A 1 103 ? -13.748 -9.067 22.757 1.00 98.06 103 GLU A O 1
ATOM 801 N N . HIS A 1 104 ? -12.511 -8.046 21.188 1.00 98.31 104 HIS A N 1
ATOM 802 C CA . HIS A 1 104 ? -11.765 -9.235 20.795 1.00 98.31 104 HIS A CA 1
ATOM 803 C C . HIS A 1 104 ? -10.949 -9.778 21.976 1.00 98.31 104 HIS A C 1
ATOM 805 O O . HIS A 1 104 ? -11.109 -10.944 22.325 1.00 98.31 104 HIS A O 1
ATOM 811 N N . ALA A 1 105 ? -10.193 -8.923 22.674 1.00 98.00 105 ALA A N 1
ATOM 812 C CA . ALA A 1 105 ? -9.409 -9.300 23.852 1.00 98.00 105 ALA A CA 1
ATOM 813 C C . ALA A 1 105 ? -10.261 -9.826 25.021 1.00 98.00 105 ALA A C 1
ATOM 815 O O . ALA A 1 105 ? -9.798 -10.647 25.814 1.00 98.00 105 ALA A O 1
ATOM 816 N N . ARG A 1 106 ? -11.503 -9.352 25.164 1.00 97.25 106 ARG A N 1
ATOM 817 C CA . ARG A 1 106 ? -12.436 -9.835 26.195 1.00 97.25 106 ARG A CA 1
ATOM 818 C C . ARG A 1 106 ? -13.005 -11.213 25.876 1.00 97.25 106 ARG A C 1
ATOM 820 O O . ARG A 1 106 ? -13.237 -11.980 26.806 1.00 97.25 106 ARG A O 1
ATOM 827 N N . ARG A 1 107 ? -13.253 -11.510 24.597 1.00 96.06 107 ARG A N 1
ATOM 828 C CA . ARG A 1 107 ? -13.891 -12.762 24.157 1.00 96.06 107 ARG A CA 1
ATOM 829 C C . ARG A 1 107 ? -12.895 -13.884 23.883 1.00 96.06 107 ARG A C 1
ATOM 831 O O . ARG A 1 107 ? -13.159 -15.011 24.281 1.00 96.06 107 ARG A O 1
ATOM 838 N N . ASP A 1 108 ? -11.778 -13.578 23.230 1.00 97.50 108 ASP A N 1
ATOM 839 C CA . ASP A 1 108 ? -10.713 -14.533 22.923 1.00 97.50 108 ASP A CA 1
ATOM 840 C C . ASP A 1 108 ? -9.344 -13.859 23.070 1.00 97.50 108 ASP A C 1
ATOM 842 O O . ASP A 1 108 ? -8.857 -13.127 22.205 1.00 97.50 108 ASP A O 1
ATOM 846 N N . ARG A 1 109 ? -8.710 -14.105 24.218 1.00 96.94 109 ARG A N 1
ATOM 847 C CA . ARG A 1 109 ? -7.382 -13.560 24.518 1.00 96.94 109 ARG A CA 1
ATOM 848 C C . ARG A 1 109 ? -6.292 -14.183 23.657 1.00 96.94 109 ARG A C 1
ATOM 850 O O . ARG A 1 109 ? -5.313 -13.504 23.366 1.00 96.94 109 ARG A O 1
ATOM 857 N N . THR A 1 110 ? -6.435 -15.447 23.272 1.00 97.94 110 THR A N 1
ATOM 858 C CA . THR A 1 110 ? -5.382 -16.186 22.571 1.00 97.94 110 THR A CA 1
ATOM 859 C C . THR A 1 110 ? -5.237 -15.662 21.149 1.00 97.94 110 THR A C 1
ATOM 861 O O . THR A 1 110 ? -4.142 -15.261 20.747 1.00 97.94 110 THR A O 1
ATOM 864 N N . SER A 1 111 ? -6.345 -15.576 20.410 1.00 97.69 111 SER A N 1
ATOM 865 C CA . SER A 1 111 ? -6.352 -14.978 19.071 1.00 97.69 111 SER A CA 1
ATOM 866 C C . SER A 1 111 ? -6.009 -13.487 19.110 1.00 97.69 111 SER A C 1
ATOM 868 O O . SER A 1 111 ? -5.316 -12.993 18.218 1.00 97.69 111 SER A O 1
ATOM 870 N N . PHE A 1 112 ? -6.443 -12.760 20.148 1.00 98.19 112 PHE A N 1
ATOM 871 C CA . PHE A 1 112 ? -6.089 -11.355 20.324 1.00 98.19 112 PHE A CA 1
ATOM 872 C C . PHE A 1 112 ? -4.582 -11.162 20.470 1.00 98.19 112 PHE A C 1
ATOM 874 O O . PHE A 1 112 ? -4.029 -10.331 19.758 1.00 98.19 112 PHE A O 1
ATOM 881 N N . ILE A 1 113 ? -3.913 -11.929 21.338 1.00 98.25 113 ILE A N 1
ATOM 882 C CA . ILE A 1 113 ? -2.459 -11.831 21.524 1.00 98.25 113 ILE A CA 1
ATOM 883 C C . ILE A 1 113 ? -1.744 -12.106 20.201 1.00 98.25 113 ILE A C 1
ATOM 885 O O . ILE A 1 113 ? -0.892 -11.316 19.809 1.00 98.25 113 ILE A O 1
ATOM 889 N N . PHE A 1 114 ? -2.139 -13.155 19.473 1.00 98.00 114 PHE A N 1
ATOM 890 C CA . PHE A 1 114 ? -1.563 -13.464 18.164 1.00 98.00 114 PHE A CA 1
ATOM 891 C C . PHE A 1 114 ? -1.682 -12.288 17.178 1.00 98.00 114 PHE A C 1
ATOM 893 O O . PHE A 1 114 ? -0.679 -11.845 16.616 1.00 98.00 114 PHE A O 1
ATOM 900 N N . LEU A 1 115 ? -2.888 -11.737 16.997 1.00 98.12 115 LEU A N 1
ATOM 901 C CA . LEU A 1 115 ? -3.107 -10.619 16.075 1.00 98.12 115 LEU A CA 1
ATOM 902 C C . LEU A 1 115 ? -2.472 -9.313 16.559 1.00 98.12 115 LEU A C 1
ATOM 904 O O . LEU A 1 115 ? -2.000 -8.534 15.738 1.00 98.12 115 LEU A O 1
ATOM 908 N N . ALA A 1 116 ? -2.427 -9.072 17.868 1.00 98.12 116 ALA A N 1
ATOM 909 C CA . ALA A 1 116 ? -1.771 -7.906 18.445 1.00 98.12 116 ALA A CA 1
ATOM 910 C C . ALA A 1 116 ? -0.254 -7.966 18.239 1.00 98.12 116 ALA A C 1
ATOM 912 O O . ALA A 1 116 ? 0.340 -6.971 17.828 1.00 98.12 116 ALA A O 1
ATOM 913 N N . THR A 1 117 ? 0.369 -9.131 18.444 1.00 98.12 117 THR A N 1
ATOM 914 C CA . THR A 1 117 ? 1.784 -9.344 18.120 1.00 98.12 117 THR A CA 1
ATOM 915 C C . THR A 1 117 ? 2.031 -9.114 16.635 1.00 98.12 117 THR A C 1
ATOM 917 O O . THR A 1 117 ? 2.913 -8.333 16.287 1.00 98.12 117 THR A O 1
ATOM 920 N N . LEU A 1 118 ? 1.212 -9.707 15.761 1.00 97.69 118 LEU A N 1
ATOM 921 C CA . LEU A 1 118 ? 1.318 -9.511 14.316 1.00 97.69 118 LEU A CA 1
ATOM 922 C C . LEU A 1 118 ? 1.200 -8.028 13.930 1.00 97.69 118 LEU A C 1
ATOM 924 O O . LEU A 1 118 ? 2.026 -7.525 13.170 1.00 97.69 118 LEU A O 1
ATOM 928 N N . PHE A 1 119 ? 0.217 -7.315 14.487 1.00 98.25 119 PHE A N 1
ATOM 929 C CA . PHE A 1 119 ? 0.012 -5.888 14.254 1.00 98.25 119 PHE A CA 1
ATOM 930 C C . PHE A 1 119 ? 1.224 -5.068 14.692 1.00 98.25 119 PHE A C 1
ATOM 932 O O . PHE A 1 119 ? 1.720 -4.269 13.905 1.00 98.25 119 PHE A O 1
ATOM 939 N N . VAL A 1 120 ? 1.737 -5.270 15.910 1.00 98.06 120 VAL A N 1
ATOM 940 C CA . VAL A 1 120 ? 2.894 -4.521 16.431 1.00 98.06 120 VAL A CA 1
ATOM 941 C C . VAL A 1 120 ? 4.145 -4.793 15.597 1.00 98.06 120 VAL A C 1
ATOM 943 O O . VAL A 1 120 ? 4.859 -3.855 15.239 1.00 98.06 120 VAL A O 1
ATOM 946 N N . THR A 1 121 ? 4.399 -6.053 15.235 1.00 97.75 121 THR A N 1
ATOM 947 C CA . THR A 1 121 ? 5.551 -6.430 14.409 1.00 97.75 121 THR A CA 1
ATOM 948 C C . THR A 1 121 ? 5.465 -5.823 13.010 1.00 97.75 121 THR A C 1
ATOM 950 O O . THR A 1 121 ? 6.457 -5.281 12.529 1.00 97.75 121 THR A O 1
ATOM 953 N N . LEU A 1 122 ? 4.292 -5.863 12.373 1.00 97.12 122 LEU A N 1
ATOM 954 C CA . LEU A 1 122 ? 4.099 -5.400 10.994 1.00 97.12 122 LEU A CA 1
ATOM 955 C C . LEU A 1 122 ? 3.717 -3.918 10.870 1.00 97.12 122 LEU A C 1
ATOM 957 O O . LEU A 1 122 ? 3.546 -3.437 9.758 1.00 97.12 122 LEU A O 1
ATOM 961 N N . SER A 1 123 ? 3.622 -3.189 11.985 1.00 96.38 123 SER A N 1
ATOM 962 C CA . SER A 1 123 ? 3.500 -1.727 12.018 1.00 96.38 123 SER A CA 1
ATOM 963 C C . SER A 1 123 ? 4.779 -1.100 12.578 1.00 96.38 123 SER A C 1
ATOM 965 O O . SER A 1 123 ? 5.742 -0.883 11.845 1.00 96.38 123 SER A O 1
ATOM 967 N N . ALA A 1 124 ? 4.835 -0.866 13.889 1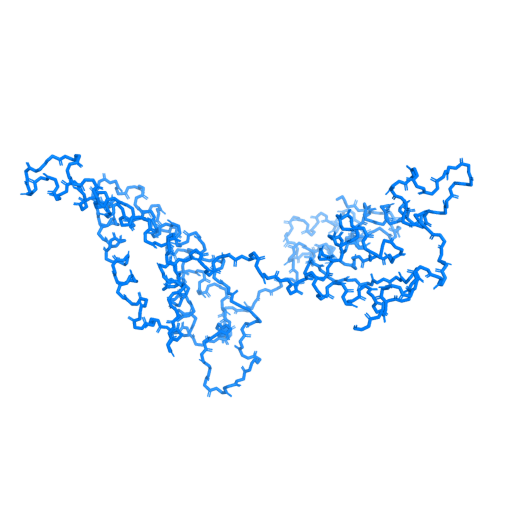.00 96.44 124 ALA A N 1
ATOM 968 C CA . ALA A 1 124 ? 5.948 -0.217 14.573 1.00 96.44 124 ALA A CA 1
ATOM 969 C C . ALA A 1 124 ? 7.271 -0.983 14.420 1.00 96.44 124 ALA A C 1
ATOM 971 O O . ALA A 1 124 ? 8.315 -0.368 14.196 1.00 96.44 124 ALA A O 1
ATOM 972 N N . GLY A 1 125 ? 7.230 -2.318 14.492 1.00 96.12 125 GLY A N 1
ATOM 973 C CA . GLY A 1 125 ? 8.406 -3.161 14.283 1.00 96.12 125 GLY A CA 1
ATOM 974 C C . GLY A 1 125 ? 8.996 -2.988 12.885 1.00 96.12 125 GLY A C 1
ATOM 975 O O . GLY A 1 125 ? 10.209 -2.851 12.740 1.00 96.12 125 GLY A O 1
ATOM 976 N N . LEU A 1 126 ? 8.141 -2.909 11.865 1.00 94.88 126 LEU A N 1
ATOM 977 C CA . LEU A 1 126 ? 8.558 -2.752 10.479 1.00 94.88 126 LEU A CA 1
ATOM 978 C C . LEU A 1 126 ? 9.055 -1.329 10.176 1.00 94.88 126 LEU A C 1
ATOM 980 O O . LEU A 1 126 ? 10.088 -1.188 9.524 1.00 94.88 126 LEU A O 1
ATOM 984 N N . VAL A 1 127 ? 8.405 -0.289 10.723 1.00 95.00 127 VAL A N 1
ATOM 985 C CA . VAL A 1 127 ? 8.907 1.104 10.686 1.00 95.00 127 VAL A CA 1
ATOM 986 C C . VAL A 1 127 ? 10.326 1.165 11.256 1.00 95.00 127 VAL A C 1
ATOM 988 O O . VAL A 1 127 ? 11.243 1.722 10.647 1.00 95.00 127 VAL A O 1
ATOM 991 N N . TYR A 1 128 ? 10.542 0.543 12.417 1.00 94.19 128 TYR A N 1
ATOM 992 C CA . TYR A 1 128 ? 11.865 0.493 13.021 1.00 94.19 128 TYR A CA 1
ATOM 993 C C . TYR A 1 128 ? 12.850 -0.311 12.161 1.00 94.19 128 TYR A C 1
ATOM 995 O O . TYR A 1 128 ? 13.946 0.166 11.882 1.00 94.19 128 TYR A O 1
ATOM 1003 N N . TYR A 1 129 ? 12.473 -1.495 11.689 1.00 93.50 129 TYR A N 1
ATOM 1004 C CA . TYR A 1 129 ? 13.378 -2.394 10.975 1.00 93.50 129 TYR A CA 1
ATOM 1005 C C . TYR A 1 129 ? 13.817 -1.880 9.596 1.00 93.50 129 TYR A C 1
ATOM 1007 O O . TYR A 1 129 ? 14.987 -2.042 9.240 1.00 93.50 129 TYR A O 1
ATOM 1015 N N . LEU A 1 130 ? 12.905 -1.273 8.828 1.00 92.00 130 LEU A N 1
ATOM 1016 C CA . LEU A 1 130 ? 13.171 -0.851 7.448 1.00 92.00 130 LEU A CA 1
ATOM 1017 C C . LEU A 1 130 ? 13.952 0.462 7.348 1.00 92.00 130 LEU A C 1
ATOM 1019 O O . LEU A 1 130 ? 14.581 0.695 6.322 1.00 92.00 130 LEU A O 1
ATOM 1023 N N . ASN A 1 131 ? 13.959 1.277 8.410 1.00 93.31 131 ASN A N 1
ATOM 1024 C CA . ASN A 1 131 ? 14.696 2.544 8.463 1.00 93.31 131 ASN A CA 1
ATOM 1025 C C . ASN A 1 131 ? 14.422 3.442 7.243 1.00 93.31 131 ASN A C 1
ATOM 1027 O O . ASN A 1 131 ? 15.346 3.867 6.552 1.00 93.31 131 ASN A O 1
ATOM 1031 N N . PHE A 1 132 ? 13.141 3.698 6.970 1.00 91.25 132 PHE A N 1
ATOM 1032 C CA . PHE A 1 132 ? 12.732 4.488 5.813 1.00 91.25 132 PHE A CA 1
ATOM 1033 C C . PHE A 1 132 ? 13.282 5.915 5.856 1.00 91.25 132 PHE A C 1
ATOM 1035 O O . PHE A 1 132 ? 13.467 6.512 6.925 1.00 91.25 132 PHE A O 1
ATOM 1042 N N . ARG A 1 133 ? 13.491 6.470 4.662 1.00 92.38 133 ARG A N 1
ATOM 1043 C CA . ARG A 1 133 ? 13.646 7.909 4.445 1.00 92.38 133 ARG A CA 1
ATOM 1044 C C . ARG A 1 133 ? 12.315 8.641 4.685 1.00 92.38 133 ARG A C 1
ATOM 1046 O O . ARG A 1 133 ? 11.309 8.031 5.066 1.00 92.38 133 ARG A O 1
ATOM 1053 N N . TYR A 1 134 ? 12.294 9.958 4.492 1.00 92.19 134 TYR A N 1
ATOM 1054 C CA . TYR A 1 134 ? 11.027 10.693 4.469 1.00 92.19 134 TYR A CA 1
ATOM 1055 C C . TYR A 1 134 ? 10.126 10.122 3.362 1.00 92.19 134 TYR A C 1
ATOM 1057 O O . TYR A 1 134 ? 10.610 9.738 2.295 1.00 92.19 134 TYR A O 1
ATOM 1065 N N . GLY A 1 135 ? 8.827 9.993 3.632 1.00 91.12 135 GLY A N 1
ATOM 1066 C CA . GLY A 1 135 ? 7.857 9.570 2.621 1.00 91.12 135 GLY A CA 1
ATOM 1067 C C . GLY A 1 135 ? 7.842 10.558 1.466 1.00 91.12 135 GLY A C 1
ATOM 1068 O O . GLY A 1 135 ? 8.206 11.721 1.633 1.00 91.12 135 GLY A O 1
ATOM 1069 N N . TYR A 1 136 ? 7.425 10.106 0.288 1.00 90.50 136 TYR A N 1
ATOM 1070 C CA . TYR A 1 136 ? 7.526 10.920 -0.923 1.00 90.50 136 TYR A CA 1
ATOM 1071 C C . TYR A 1 136 ? 6.804 12.274 -0.779 1.00 90.50 136 TYR A C 1
ATOM 1073 O O . TYR A 1 136 ? 7.333 13.302 -1.212 1.00 90.50 136 TYR A O 1
ATOM 1081 N N . SER A 1 137 ? 5.638 12.281 -0.128 1.00 89.19 137 SER A N 1
ATOM 1082 C CA . SER A 1 137 ? 4.805 13.459 0.116 1.00 89.19 137 SER A CA 1
ATOM 1083 C C . SER A 1 137 ? 5.026 14.143 1.470 1.00 89.19 137 SER A C 1
ATOM 1085 O O . SER A 1 137 ? 4.469 15.222 1.670 1.00 89.19 137 SER A O 1
ATOM 1087 N N . LEU A 1 138 ? 5.782 13.562 2.412 1.00 88.56 138 LEU A N 1
ATOM 1088 C CA . LEU A 1 138 ? 6.056 14.232 3.691 1.00 88.56 138 LEU A CA 1
ATOM 1089 C C . LEU A 1 138 ? 7.026 15.397 3.483 1.00 88.56 138 LEU A C 1
ATOM 1091 O O . LEU A 1 138 ? 8.011 15.210 2.789 1.00 88.56 138 LEU A O 1
ATOM 1095 N N . PRO A 1 139 ? 6.827 16.566 4.110 1.00 83.69 139 PRO A N 1
ATOM 1096 C CA . PRO A 1 139 ? 7.814 17.635 4.055 1.00 83.69 139 PRO A CA 1
ATOM 1097 C C . PRO A 1 139 ? 9.068 17.258 4.855 1.00 83.69 139 PRO A C 1
ATOM 1099 O O . PRO A 1 139 ? 8.969 16.758 5.981 1.00 83.69 139 PRO A O 1
ATOM 1102 N N . ASP A 1 140 ? 10.240 17.551 4.303 1.00 83.56 140 ASP A N 1
ATOM 1103 C CA . ASP A 1 140 ? 11.511 17.488 5.013 1.00 83.56 140 ASP A CA 1
ATOM 1104 C C . ASP A 1 140 ? 12.009 18.901 5.395 1.00 83.56 140 ASP A C 1
ATOM 1106 O O . ASP A 1 140 ? 11.627 19.893 4.770 1.00 83.56 140 ASP A O 1
ATOM 1110 N N . PRO A 1 141 ? 12.869 19.032 6.424 1.00 80.25 141 PRO A N 1
ATOM 1111 C CA . PRO A 1 141 ? 13.356 20.337 6.881 1.00 80.25 141 PRO A CA 1
ATOM 1112 C C . PRO A 1 141 ? 14.225 21.095 5.867 1.00 80.25 141 PRO A C 1
ATOM 1114 O O . PRO A 1 141 ? 14.424 22.297 6.030 1.00 80.25 141 PRO A O 1
ATOM 1117 N N . MET A 1 142 ? 14.792 20.402 4.877 1.00 79.19 142 MET A N 1
ATOM 1118 C CA . MET A 1 142 ? 15.777 20.947 3.940 1.00 79.19 142 MET A CA 1
ATOM 1119 C C . MET A 1 142 ? 15.225 21.103 2.516 1.00 79.19 142 MET A C 1
ATOM 1121 O O . MET A 1 142 ? 15.941 21.613 1.657 1.00 79.19 142 MET A O 1
ATOM 1125 N N . ALA A 1 143 ? 13.969 20.709 2.273 1.00 81.62 143 ALA A N 1
ATOM 1126 C CA . ALA A 1 143 ? 13.344 20.640 0.953 1.00 81.62 143 ALA A CA 1
ATOM 1127 C C . ALA A 1 143 ? 14.180 19.844 -0.074 1.00 81.62 143 ALA A C 1
ATOM 1129 O O . ALA A 1 143 ? 14.170 20.156 -1.270 1.00 81.62 143 ALA A O 1
ATOM 1130 N N . ASP A 1 144 ? 14.918 18.827 0.382 1.00 86.69 144 ASP A N 1
ATOM 1131 C CA . ASP A 1 144 ? 15.806 18.019 -0.454 1.00 86.69 144 ASP A CA 1
ATOM 1132 C C . ASP A 1 144 ? 15.147 16.690 -0.846 1.00 86.69 144 ASP A C 1
ATOM 1134 O O . ASP A 1 144 ? 14.962 15.774 -0.040 1.00 86.69 144 ASP A O 1
ATOM 1138 N N . ARG A 1 145 ? 14.872 16.537 -2.148 1.00 86.44 145 ARG A N 1
ATOM 1139 C CA . ARG A 1 145 ? 14.298 15.312 -2.724 1.00 86.44 145 ARG A CA 1
ATOM 1140 C C . ARG A 1 145 ? 15.183 14.080 -2.537 1.00 86.44 145 ARG A C 1
ATOM 1142 O O . ARG A 1 145 ? 14.652 12.972 -2.508 1.00 86.44 145 ARG A O 1
ATOM 1149 N N . GLY A 1 146 ? 16.496 14.237 -2.371 1.00 87.44 146 GLY A N 1
ATOM 1150 C CA . GLY A 1 146 ? 17.412 13.135 -2.070 1.00 87.44 146 GLY A CA 1
ATOM 1151 C C . GLY A 1 146 ? 17.146 12.479 -0.711 1.00 87.44 146 GLY A C 1
ATOM 1152 O O . GLY A 1 146 ? 17.465 11.301 -0.517 1.00 87.44 146 GLY A O 1
ATOM 1153 N N . LEU A 1 147 ? 16.509 13.201 0.214 1.00 88.62 147 LEU A N 1
ATOM 1154 C CA . LEU A 1 147 ? 16.138 12.704 1.539 1.00 88.62 147 LEU A CA 1
ATOM 1155 C C . LEU A 1 147 ? 14.816 11.933 1.544 1.00 88.62 147 LEU A C 1
ATOM 1157 O O . LEU A 1 147 ? 14.443 11.401 2.589 1.00 88.62 147 LEU A O 1
ATOM 1161 N N . HIS A 1 148 ? 14.114 11.856 0.412 1.00 91.69 148 HIS A N 1
ATOM 1162 C CA . HIS A 1 148 ? 12.828 11.178 0.298 1.00 91.69 148 HIS A CA 1
ATOM 1163 C C . HIS A 1 148 ? 12.970 9.801 -0.345 1.00 91.69 148 HIS A C 1
ATOM 1165 O O . HIS A 1 148 ? 13.908 9.504 -1.087 1.00 91.69 148 HIS A O 1
ATOM 1171 N N . GLU A 1 149 ? 11.992 8.945 -0.080 1.00 91.00 149 GLU A N 1
ATOM 1172 C CA . GLU A 1 149 ? 11.741 7.784 -0.920 1.00 91.00 149 GLU A CA 1
ATOM 1173 C C . GLU A 1 149 ? 11.263 8.224 -2.312 1.00 91.00 149 GLU A C 1
ATOM 1175 O O . GLU A 1 149 ? 10.525 9.196 -2.462 1.00 91.00 149 GLU A O 1
ATOM 1180 N N . VAL A 1 150 ? 11.634 7.461 -3.344 1.00 88.25 150 VAL A N 1
ATOM 1181 C CA . VAL A 1 150 ? 11.248 7.735 -4.745 1.00 88.25 150 VAL A CA 1
ATOM 1182 C C . VAL A 1 150 ? 9.728 7.672 -4.949 1.00 88.25 150 VAL A C 1
ATOM 1184 O O . VAL A 1 150 ? 9.187 8.263 -5.878 1.00 88.25 150 VAL A O 1
ATOM 1187 N N . ARG A 1 151 ? 9.032 6.936 -4.080 1.00 90.19 151 ARG A N 1
ATOM 1188 C CA . ARG A 1 151 ? 7.578 6.779 -4.075 1.00 90.19 151 ARG A CA 1
ATOM 1189 C C . ARG A 1 151 ? 7.095 6.397 -2.688 1.00 90.19 151 ARG A C 1
ATOM 1191 O O . ARG A 1 151 ? 7.881 5.944 -1.856 1.00 90.19 151 ARG A O 1
ATOM 1198 N N . GLU A 1 152 ? 5.788 6.480 -2.486 1.00 91.44 152 GLU A N 1
ATOM 1199 C CA . GLU A 1 152 ? 5.175 6.003 -1.252 1.00 91.44 152 GLU A CA 1
ATOM 1200 C C . GLU A 1 152 ? 5.324 4.492 -1.067 1.00 91.44 152 GLU A C 1
ATOM 1202 O O . GLU A 1 152 ? 5.329 3.703 -2.023 1.00 91.44 152 GLU A O 1
ATOM 1207 N N . ARG A 1 153 ? 5.483 4.100 0.200 1.00 92.50 153 ARG A N 1
ATOM 1208 C CA . ARG A 1 153 ? 5.784 2.730 0.627 1.00 92.50 153 ARG A CA 1
ATOM 1209 C C . ARG A 1 153 ? 4.725 2.156 1.571 1.00 92.50 153 ARG A C 1
ATOM 1211 O O . ARG A 1 153 ? 5.021 1.312 2.412 1.00 92.50 153 ARG A O 1
ATOM 1218 N N . ASP A 1 154 ? 3.480 2.580 1.386 1.00 92.31 154 ASP A N 1
ATOM 1219 C CA . ASP A 1 154 ? 2.296 2.118 2.122 1.00 92.31 154 ASP A CA 1
ATOM 1220 C C . ASP A 1 154 ? 2.064 0.600 2.016 1.00 92.31 154 ASP A C 1
ATOM 1222 O O . ASP A 1 154 ? 1.666 -0.033 2.993 1.00 92.31 154 ASP A O 1
ATOM 1226 N N . TYR A 1 155 ? 2.402 -0.010 0.878 1.00 92.12 155 TYR A N 1
ATOM 1227 C CA . TYR A 1 155 ? 2.260 -1.453 0.634 1.00 92.12 155 TYR A CA 1
ATOM 1228 C C . TYR A 1 155 ? 2.995 -2.361 1.638 1.00 92.12 155 TYR A C 1
ATOM 1230 O O . TYR A 1 155 ? 2.557 -3.490 1.856 1.00 92.12 155 TYR A O 1
ATOM 1238 N N . PHE A 1 156 ? 4.067 -1.899 2.293 1.00 93.88 156 PHE A N 1
ATOM 1239 C CA . PHE A 1 156 ? 4.740 -2.687 3.339 1.00 93.88 156 PHE A CA 1
ATOM 1240 C C . PHE A 1 156 ? 3.852 -2.931 4.566 1.00 93.88 156 PHE A C 1
ATOM 1242 O O . PHE A 1 156 ? 4.042 -3.912 5.282 1.00 93.88 156 PHE A O 1
ATOM 1249 N N . PHE A 1 157 ? 2.867 -2.063 4.792 1.00 96.69 157 PHE A N 1
ATOM 1250 C CA . PHE A 1 157 ? 2.004 -2.054 5.972 1.00 96.69 157 PHE A CA 1
ATOM 1251 C C . PHE A 1 157 ? 0.610 -2.640 5.700 1.00 96.69 157 PHE A C 1
ATOM 1253 O O . PHE A 1 157 ? -0.276 -2.579 6.552 1.00 96.69 157 PHE A O 1
ATOM 1260 N N . ILE A 1 158 ? 0.391 -3.257 4.533 1.00 96.31 158 ILE A N 1
ATOM 1261 C CA . ILE A 1 158 ? -0.923 -3.795 4.146 1.00 96.31 158 ILE A CA 1
ATOM 1262 C C . ILE A 1 158 ? -1.493 -4.772 5.184 1.00 96.31 158 ILE A C 1
ATOM 1264 O O . ILE A 1 158 ? -2.691 -4.766 5.470 1.00 96.31 158 ILE A O 1
ATOM 1268 N N . VAL A 1 159 ? -0.631 -5.575 5.815 1.00 97.19 159 VAL A N 1
ATOM 1269 C CA . VAL A 1 159 ? -1.055 -6.538 6.836 1.00 97.19 159 VAL A CA 1
ATOM 1270 C C . VAL A 1 159 ? -1.471 -5.830 8.124 1.00 97.19 159 VAL A C 1
ATOM 1272 O O . VAL A 1 159 ? -2.491 -6.199 8.703 1.00 97.19 159 VAL A O 1
ATOM 1275 N N . SER A 1 160 ? -0.757 -4.786 8.563 1.00 97.75 160 SER A N 1
ATOM 1276 C CA . SER A 1 160 ? -1.169 -4.036 9.755 1.00 97.75 160 SER A CA 1
ATOM 1277 C C . SER A 1 160 ? -2.502 -3.322 9.536 1.00 97.75 160 SER A C 1
ATOM 1279 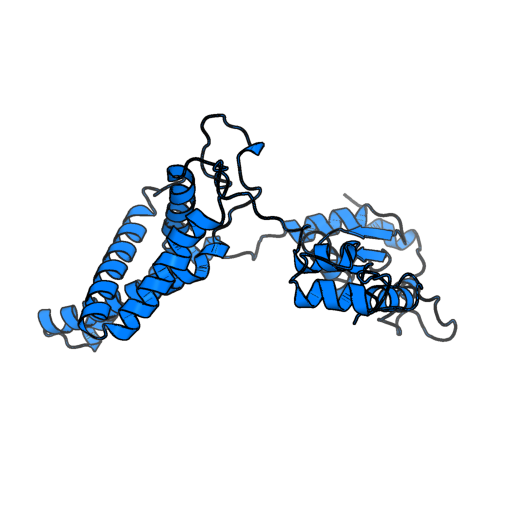O O . SER A 1 160 ? -3.348 -3.337 10.429 1.00 97.75 160 SER A O 1
ATOM 1281 N N . PHE A 1 161 ? -2.739 -2.773 8.340 1.00 97.38 161 PHE A N 1
ATOM 1282 C CA . PHE A 1 161 ? -4.031 -2.175 7.985 1.00 97.38 161 PHE A CA 1
ATOM 1283 C C . PHE A 1 161 ? -5.149 -3.216 7.920 1.00 97.38 161 PHE A C 1
ATOM 1285 O O . PHE A 1 161 ? -6.248 -2.957 8.401 1.00 97.38 161 PHE A O 1
ATOM 1292 N N . SER A 1 162 ? -4.859 -4.418 7.419 1.00 97.38 162 SER A N 1
ATOM 1293 C CA . SER A 1 162 ? -5.821 -5.526 7.386 1.00 97.38 162 SER A CA 1
ATOM 1294 C C . SER A 1 162 ? -6.218 -5.984 8.794 1.00 97.38 162 SER A C 1
ATOM 1296 O O . SER A 1 162 ? -7.402 -6.165 9.074 1.00 97.38 162 SER A O 1
ATOM 1298 N N . VAL A 1 163 ? -5.250 -6.115 9.711 1.00 98.31 163 VAL A N 1
ATOM 1299 C CA . VAL A 1 163 ? -5.528 -6.452 11.120 1.00 98.31 163 VAL A CA 1
ATOM 1300 C C . VAL A 1 163 ? -6.339 -5.345 11.797 1.00 98.31 163 VAL A C 1
ATOM 1302 O O . VAL A 1 163 ? -7.295 -5.638 12.516 1.00 98.31 163 VAL A O 1
ATOM 1305 N N . TRP A 1 164 ? -6.023 -4.074 11.534 1.00 98.56 164 TRP A N 1
ATOM 1306 C CA . TRP A 1 164 ? -6.819 -2.968 12.065 1.00 98.56 164 TRP A CA 1
ATOM 1307 C C . TRP A 1 164 ? -8.241 -2.943 11.490 1.00 98.56 164 TRP A C 1
ATOM 1309 O O . TRP A 1 164 ? -9.199 -2.746 12.234 1.00 98.56 164 TRP A O 1
ATOM 1319 N N . GLY A 1 165 ? -8.400 -3.196 10.189 1.00 98.06 165 GLY A N 1
ATOM 1320 C CA . GLY A 1 165 ? -9.697 -3.316 9.521 1.00 98.06 165 GLY A CA 1
ATOM 1321 C C . GLY A 1 165 ? -10.555 -4.441 10.103 1.00 98.06 165 GLY A C 1
ATOM 1322 O O . GLY A 1 165 ? -11.751 -4.251 10.320 1.00 98.06 165 GLY A O 1
ATOM 1323 N N . LEU A 1 166 ? -9.943 -5.575 10.457 1.00 98.25 166 LEU A N 1
ATOM 1324 C CA . LEU A 1 166 ? -10.615 -6.648 11.192 1.00 98.25 166 LEU A CA 1
ATOM 1325 C C . LEU A 1 166 ? -11.135 -6.156 12.549 1.00 98.25 166 LEU A C 1
ATOM 1327 O O . LEU A 1 166 ? -12.305 -6.376 12.867 1.00 98.25 166 LEU A O 1
ATOM 1331 N N . TRP A 1 167 ? -10.304 -5.479 13.347 1.00 98.69 167 TRP A N 1
ATOM 1332 C CA . TRP A 1 167 ? -10.759 -4.923 14.624 1.00 98.69 167 TRP A CA 1
ATOM 1333 C C . TRP A 1 167 ? -11.853 -3.874 14.427 1.00 98.69 167 TRP A C 1
ATOM 1335 O O . TRP A 1 167 ? -12.857 -3.925 15.129 1.00 98.69 167 TRP A O 1
ATOM 1345 N N . ALA A 1 168 ? -11.749 -2.995 13.431 1.00 98.56 168 ALA A N 1
ATOM 1346 C CA . ALA A 1 168 ? -12.818 -2.053 13.111 1.00 98.56 168 ALA A CA 1
ATOM 1347 C C . ALA A 1 168 ? -14.128 -2.775 12.746 1.00 98.56 168 ALA A C 1
ATOM 1349 O O . ALA A 1 168 ? -15.192 -2.386 13.226 1.00 98.56 168 ALA A O 1
ATOM 1350 N N . GLY A 1 169 ? -14.063 -3.878 11.992 1.00 98.31 169 GLY A N 1
ATOM 1351 C CA . GLY A 1 169 ? -15.211 -4.738 11.692 1.00 98.31 169 GLY A CA 1
ATOM 1352 C C . GLY A 1 169 ? -15.844 -5.363 12.941 1.00 98.31 169 GLY A C 1
ATOM 1353 O O . GLY A 1 169 ? -17.067 -5.337 13.094 1.00 98.31 169 GLY A O 1
ATOM 1354 N N . ILE A 1 170 ? -15.031 -5.853 13.885 1.00 98.38 170 ILE A N 1
ATOM 1355 C CA . ILE A 1 170 ? -15.510 -6.327 15.198 1.00 98.38 170 ILE A CA 1
ATOM 1356 C C . ILE A 1 170 ? -16.173 -5.180 15.976 1.00 98.38 170 ILE A C 1
ATOM 1358 O O . ILE A 1 170 ? -17.212 -5.390 16.610 1.00 98.38 170 ILE A O 1
ATOM 1362 N N . GLY A 1 171 ? -15.617 -3.969 15.906 1.00 98.38 171 GLY A N 1
ATOM 1363 C CA . GLY A 1 171 ? -16.189 -2.757 16.493 1.00 98.38 171 GLY A CA 1
ATOM 1364 C C . GLY A 1 171 ? -17.570 -2.435 15.925 1.00 98.38 171 GLY A C 1
ATOM 1365 O O . GLY A 1 171 ? -18.522 -2.280 16.687 1.00 98.38 171 GLY A O 1
ATOM 1366 N N . ILE A 1 172 ? -17.719 -2.442 14.597 1.00 98.38 172 ILE A N 1
ATOM 1367 C CA . ILE A 1 172 ? -19.001 -2.227 13.903 1.00 98.38 172 ILE A CA 1
ATOM 1368 C C . ILE A 1 172 ? -20.025 -3.297 14.303 1.00 98.38 172 ILE A C 1
ATOM 1370 O O . ILE A 1 172 ? -21.162 -2.969 14.645 1.00 98.38 172 ILE A O 1
ATOM 1374 N N . ALA A 1 173 ? -19.633 -4.574 14.322 1.00 97.69 173 ALA A N 1
ATOM 1375 C CA . ALA A 1 173 ? -20.518 -5.667 14.728 1.00 97.69 173 ALA A CA 1
ATOM 1376 C C . ALA A 1 173 ? -20.947 -5.557 16.203 1.00 97.69 173 ALA A C 1
ATOM 1378 O O . ALA A 1 173 ? -22.074 -5.909 16.562 1.00 97.69 173 ALA A O 1
ATOM 1379 N N . THR A 1 174 ? -20.061 -5.058 17.067 1.00 96.75 174 THR A N 1
ATOM 1380 C CA . THR A 1 174 ? -20.356 -4.825 18.487 1.00 96.75 174 THR A CA 1
ATOM 1381 C C . THR A 1 174 ? -21.324 -3.659 18.654 1.00 96.75 174 THR A C 1
ATOM 1383 O O . THR A 1 174 ? -22.361 -3.833 19.296 1.00 96.75 174 THR A O 1
ATOM 1386 N N . LEU A 1 175 ? -21.070 -2.537 17.977 1.00 96.31 175 LEU A N 1
ATOM 1387 C CA . LEU A 1 175 ? -21.963 -1.379 17.939 1.00 96.31 175 LEU A CA 1
ATOM 1388 C C . LEU A 1 175 ? -23.361 -1.756 17.430 1.00 96.31 175 LEU A C 1
ATOM 1390 O O . LEU A 1 175 ? -24.364 -1.387 18.035 1.00 96.31 175 LEU A O 1
ATOM 1394 N N . TRP A 1 176 ? -23.440 -2.550 16.360 1.00 96.75 176 TRP A N 1
ATOM 1395 C CA . TRP A 1 176 ? -24.701 -3.057 15.818 1.00 96.75 176 TRP A CA 1
ATOM 1396 C C . TRP A 1 176 ? -25.496 -3.868 16.853 1.00 96.75 176 TRP A C 1
ATOM 1398 O O . TRP A 1 176 ? -26.688 -3.622 17.071 1.00 96.75 176 TRP A O 1
ATOM 1408 N N . ARG A 1 177 ? -24.838 -4.815 17.534 1.00 94.75 177 ARG A N 1
ATOM 1409 C CA . ARG A 1 177 ? -25.476 -5.644 18.566 1.00 94.75 177 ARG A CA 1
ATOM 1410 C C . ARG A 1 177 ? -25.948 -4.815 19.754 1.00 94.75 177 ARG A C 1
ATOM 1412 O O . ARG A 1 177 ? -27.058 -5.040 20.235 1.00 94.75 177 ARG A O 1
ATOM 1419 N N . GLU A 1 178 ? -25.146 -3.873 20.228 1.00 93.94 178 GLU A N 1
ATOM 1420 C CA . GLU A 1 178 ? -25.513 -3.012 21.354 1.00 93.94 178 GLU A CA 1
ATOM 1421 C C . GLU A 1 178 ? -26.658 -2.063 21.005 1.00 93.94 178 GLU A C 1
ATOM 1423 O O . GLU A 1 178 ? -27.629 -1.980 21.757 1.00 93.94 178 GLU A O 1
ATOM 1428 N N . ALA A 1 179 ? -26.620 -1.441 19.827 1.00 93.31 179 ALA A N 1
ATOM 1429 C CA . ALA A 1 179 ? -27.707 -0.602 19.337 1.00 93.31 179 ALA A CA 1
ATOM 1430 C C . ALA A 1 179 ? -29.028 -1.380 19.245 1.00 93.31 179 ALA A C 1
ATOM 1432 O O . ALA A 1 179 ? -30.066 -0.885 19.685 1.00 93.31 179 ALA A O 1
ATOM 1433 N N . SER A 1 180 ? -28.992 -2.628 18.758 1.00 93.94 180 SER A N 1
ATOM 1434 C CA . SER A 1 180 ? -30.188 -3.481 18.680 1.00 93.94 180 SER A CA 1
ATOM 1435 C C . SER A 1 180 ? -30.817 -3.772 20.050 1.00 93.94 180 SER A C 1
ATOM 1437 O O . SER A 1 180 ? -32.042 -3.866 20.162 1.00 93.94 180 SER A O 1
ATOM 1439 N N . ARG A 1 181 ? -29.986 -3.889 21.097 1.00 91.56 181 ARG A N 1
ATOM 1440 C CA . ARG A 1 181 ? -30.414 -4.149 22.479 1.00 91.56 181 ARG A CA 1
ATOM 1441 C C . ARG A 1 181 ? -30.952 -2.884 23.138 1.00 91.56 181 ARG A C 1
ATOM 1443 O O . ARG A 1 181 ? -32.055 -2.909 23.678 1.00 91.56 181 ARG A O 1
ATOM 1450 N N . ASN A 1 182 ? -30.209 -1.783 23.044 1.00 89.62 182 ASN A N 1
ATOM 1451 C CA . ASN A 1 182 ? -30.550 -0.516 23.693 1.00 89.62 182 ASN A CA 1
ATOM 1452 C C . ASN A 1 182 ? -31.819 0.105 23.101 1.00 89.62 182 ASN A C 1
ATOM 1454 O O . ASN A 1 182 ? -32.681 0.570 23.842 1.00 89.62 182 ASN A O 1
ATOM 1458 N N . ALA A 1 183 ? -31.983 0.045 21.778 1.00 86.31 183 ALA A N 1
ATOM 1459 C CA . ALA A 1 183 ? -33.169 0.561 21.100 1.00 86.31 183 ALA A CA 1
ATOM 1460 C C . ALA A 1 183 ? -34.363 -0.412 21.117 1.00 86.31 183 ALA A C 1
ATOM 1462 O O . ALA A 1 183 ? -35.419 -0.082 20.578 1.00 86.31 183 ALA A O 1
ATOM 1463 N N . ARG A 1 184 ? -34.203 -1.629 21.670 1.00 84.56 184 ARG A N 1
ATOM 1464 C CA . ARG A 1 184 ? -35.189 -2.732 21.611 1.00 84.56 184 ARG A CA 1
ATOM 1465 C C . ARG A 1 184 ? -35.747 -2.976 20.197 1.00 84.56 184 ARG A C 1
ATOM 1467 O O . ARG A 1 184 ? -36.869 -3.445 20.031 1.00 84.56 184 ARG A O 1
ATOM 1474 N N . SER A 1 185 ? -34.972 -2.638 19.168 1.00 78.12 185 SER A N 1
ATOM 1475 C CA . SER A 1 185 ? -35.422 -2.583 17.775 1.00 78.12 185 SER A CA 1
ATOM 1476 C C . SER A 1 185 ? -35.213 -3.909 17.030 1.00 78.12 185 SER A C 1
ATOM 1478 O O . SER A 1 185 ? -35.733 -4.086 15.929 1.00 78.12 185 SER A O 1
ATOM 1480 N N . GLY A 1 186 ? -34.516 -4.872 17.644 1.00 87.19 186 GLY A N 1
ATOM 1481 C CA . GLY A 1 186 ? -34.133 -6.135 17.012 1.00 87.19 186 GLY A CA 1
ATOM 1482 C C . GLY A 1 186 ? -32.982 -5.957 16.012 1.00 87.19 186 GLY A C 1
ATOM 1483 O O . GLY A 1 186 ? -32.725 -4.863 15.509 1.00 87.19 186 GLY A O 1
ATOM 1484 N N . LEU A 1 187 ? -32.256 -7.040 15.718 1.00 91.25 187 LEU A N 1
ATOM 1485 C CA . LEU A 1 187 ? -31.028 -6.987 14.906 1.00 91.25 187 LEU A CA 1
ATOM 1486 C C . LEU A 1 187 ? -31.260 -6.444 13.489 1.00 91.25 187 LEU A C 1
ATOM 1488 O O . LEU A 1 187 ? -30.444 -5.672 12.988 1.00 91.25 187 LEU A O 1
ATOM 1492 N N . VAL A 1 188 ? -32.389 -6.794 12.866 1.00 91.69 188 VAL A N 1
ATOM 1493 C CA . VAL A 1 188 ? -32.719 -6.367 11.496 1.00 91.69 188 VAL A CA 1
ATOM 1494 C C . VAL A 1 188 ? -32.875 -4.849 11.410 1.00 91.69 188 VAL A C 1
ATOM 1496 O O . VAL A 1 188 ? -32.294 -4.233 10.522 1.00 91.69 188 VAL A O 1
ATOM 1499 N N . LYS A 1 189 ? -33.581 -4.213 12.354 1.00 92.12 189 LYS A N 1
ATOM 1500 C CA . LYS A 1 189 ? -33.768 -2.752 12.327 1.00 92.12 189 LYS A CA 1
ATOM 1501 C C . LYS A 1 189 ? -32.480 -1.983 12.630 1.00 92.12 189 LYS A C 1
ATOM 1503 O O . LYS A 1 189 ? -32.330 -0.864 12.160 1.00 92.12 189 LYS A O 1
ATOM 1508 N N . ALA A 1 190 ? -31.551 -2.573 13.385 1.00 92.88 190 ALA A N 1
ATOM 1509 C CA . ALA A 1 190 ? -30.242 -1.977 13.663 1.00 92.88 190 ALA A CA 1
ATOM 1510 C C . ALA A 1 190 ? -29.204 -2.215 12.545 1.00 92.88 190 ALA A C 1
ATOM 1512 O O . ALA A 1 190 ? -28.130 -1.615 12.576 1.00 92.88 190 ALA A O 1
ATOM 1513 N N . SER A 1 191 ? -29.508 -3.067 11.557 1.00 93.62 191 SER A N 1
ATOM 1514 C CA . SER A 1 191 ? -28.582 -3.441 10.476 1.00 93.62 191 SER A CA 1
ATOM 1515 C C . SER A 1 191 ? -28.004 -2.289 9.637 1.00 93.62 191 SER A C 1
ATOM 1517 O O . SER A 1 191 ? -26.882 -2.472 9.163 1.00 93.62 191 SER A O 1
ATOM 1519 N N . PRO A 1 192 ? -28.629 -1.093 9.502 1.00 95.62 192 PRO A N 1
ATOM 1520 C CA . PRO A 1 192 ? -27.997 0.026 8.796 1.00 95.62 192 PRO A CA 1
ATOM 1521 C C . PRO A 1 192 ? -26.616 0.429 9.341 1.00 95.62 192 PRO A C 1
ATOM 1523 O O . PRO A 1 192 ? -25.791 0.928 8.583 1.00 95.62 192 PRO A O 1
ATOM 1526 N N . ILE A 1 193 ? -26.314 0.153 10.619 1.00 95.75 193 ILE A N 1
ATOM 1527 C CA . ILE A 1 193 ? -24.985 0.384 11.222 1.00 95.75 193 ILE A CA 1
ATOM 1528 C C . ILE A 1 193 ? -23.883 -0.394 10.489 1.00 95.75 193 ILE A C 1
ATOM 1530 O O . ILE A 1 193 ? -22.752 0.076 10.390 1.00 95.75 193 ILE A O 1
ATOM 1534 N N . LEU A 1 194 ? -24.202 -1.564 9.930 1.00 96.81 194 LEU A N 1
ATOM 1535 C CA . LEU A 1 194 ? -23.245 -2.356 9.154 1.00 96.81 194 LEU A CA 1
ATOM 1536 C C . LEU A 1 194 ? -22.788 -1.625 7.882 1.00 96.81 194 LEU A C 1
ATOM 1538 O O . LEU A 1 194 ? -21.687 -1.879 7.400 1.00 96.81 194 LEU A O 1
ATOM 1542 N N . GLY A 1 195 ? -23.579 -0.664 7.387 1.00 96.88 195 GLY A N 1
ATOM 1543 C CA . GLY A 1 195 ? -23.220 0.197 6.260 1.00 96.88 195 GLY A CA 1
ATOM 1544 C C . GLY A 1 195 ? -21.972 1.051 6.504 1.00 96.88 195 GLY A C 1
ATOM 1545 O O . GLY A 1 195 ? -21.327 1.451 5.538 1.00 96.88 195 GLY A O 1
ATOM 1546 N N . LEU A 1 196 ? -21.559 1.257 7.764 1.00 97.62 196 LEU A N 1
ATOM 1547 C CA . LEU A 1 196 ? -20.284 1.910 8.087 1.00 97.62 196 LEU A CA 1
ATOM 1548 C C . LEU A 1 196 ? -19.092 1.199 7.428 1.00 97.62 196 LEU A C 1
ATOM 1550 O O . LEU A 1 196 ? -18.140 1.861 7.029 1.00 97.62 196 LEU A O 1
ATOM 1554 N N . ALA A 1 197 ? -19.155 -0.125 7.240 1.00 96.94 197 ALA A N 1
ATOM 1555 C CA . ALA A 1 197 ? -18.094 -0.889 6.583 1.00 96.94 197 ALA A CA 1
ATOM 1556 C C . ALA A 1 197 ? -17.887 -0.507 5.104 1.00 96.94 197 ALA A C 1
ATOM 1558 O O . ALA A 1 197 ? -16.821 -0.764 4.553 1.00 96.94 197 ALA A O 1
ATOM 1559 N N . LEU A 1 198 ? -18.880 0.122 4.464 1.00 97.31 198 LEU A N 1
ATOM 1560 C CA . LEU A 1 198 ? -18.797 0.564 3.069 1.00 97.31 198 LEU A CA 1
ATOM 1561 C C . LEU A 1 198 ? -18.133 1.937 2.916 1.00 97.31 198 LEU A C 1
ATOM 1563 O O . LEU A 1 198 ? -17.762 2.303 1.804 1.00 97.31 198 LEU A O 1
ATOM 1567 N N . ILE A 1 199 ? -17.955 2.696 4.003 1.00 96.94 199 ILE A N 1
ATOM 1568 C CA . ILE A 1 199 ? -17.383 4.048 3.943 1.00 96.94 199 ILE A CA 1
ATOM 1569 C C . ILE A 1 199 ? -15.991 4.051 3.285 1.00 96.94 199 ILE A C 1
ATOM 1571 O O . ILE A 1 199 ? -15.821 4.805 2.327 1.00 96.94 199 ILE A O 1
ATOM 1575 N N . PRO A 1 200 ? -15.017 3.208 3.696 1.00 95.94 200 PRO A N 1
ATOM 1576 C CA . PRO A 1 200 ? -13.685 3.238 3.099 1.00 95.94 200 PRO A CA 1
ATOM 1577 C C . PRO A 1 200 ? -13.695 2.807 1.635 1.00 95.94 200 PRO A C 1
ATOM 1579 O O . PRO A 1 200 ? -12.887 3.292 0.855 1.00 95.94 200 PRO A O 1
ATOM 1582 N N . LEU A 1 201 ? -14.619 1.924 1.239 1.00 94.75 201 LEU A N 1
ATOM 1583 C CA . LEU A 1 201 ? -14.781 1.537 -0.160 1.00 94.75 201 LEU A CA 1
ATOM 1584 C C . LEU A 1 201 ? -15.212 2.744 -1.001 1.00 94.75 201 LEU A C 1
ATOM 1586 O O . LEU A 1 201 ? -14.578 3.049 -2.005 1.00 94.75 201 LEU A O 1
ATOM 1590 N N . LEU A 1 202 ? -16.257 3.455 -0.570 1.00 95.75 202 LEU A N 1
ATOM 1591 C CA . LEU A 1 202 ? -16.811 4.593 -1.306 1.00 95.75 202 LEU A CA 1
ATOM 1592 C C . LEU A 1 202 ? -15.851 5.791 -1.331 1.00 95.75 202 LEU A C 1
ATOM 1594 O O . LEU A 1 202 ? -15.655 6.399 -2.380 1.00 95.75 202 LEU A O 1
ATOM 1598 N N . LEU A 1 203 ? -15.215 6.104 -0.198 1.00 95.81 203 LEU A N 1
ATOM 1599 C CA . LEU A 1 203 ? -14.316 7.256 -0.050 1.00 95.81 203 LEU A CA 1
ATOM 1600 C C . LEU A 1 203 ? -12.882 7.008 -0.534 1.00 95.81 203 LEU A C 1
ATOM 1602 O O . LEU A 1 203 ? -12.041 7.896 -0.410 1.00 95.81 203 LEU A O 1
ATOM 1606 N N . ASN A 1 204 ? -12.590 5.825 -1.073 1.00 94.69 204 ASN A N 1
ATOM 1607 C CA . ASN A 1 204 ? -11.327 5.539 -1.754 1.00 94.69 204 ASN A CA 1
ATOM 1608 C C . ASN A 1 204 ? -11.514 5.116 -3.214 1.00 94.69 204 ASN A C 1
ATOM 1610 O O . ASN A 1 204 ? -10.520 4.975 -3.925 1.00 94.69 204 ASN A O 1
ATOM 1614 N N . PHE A 1 205 ? -12.749 4.902 -3.681 1.00 92.44 205 PHE A N 1
ATOM 1615 C CA . PHE A 1 205 ? -13.004 4.310 -4.996 1.00 92.44 205 PHE A CA 1
ATOM 1616 C C . PHE A 1 205 ? -12.392 5.129 -6.136 1.00 92.44 205 PHE A C 1
ATOM 1618 O O . PHE A 1 205 ? -11.683 4.591 -6.984 1.00 92.44 205 PHE A O 1
ATOM 1625 N N . THR A 1 206 ? -12.617 6.445 -6.132 1.00 91.06 206 THR A N 1
ATOM 1626 C CA . THR A 1 206 ? -12.097 7.329 -7.185 1.00 91.06 206 THR A CA 1
ATOM 1627 C C . THR A 1 206 ? -10.576 7.407 -7.166 1.00 91.06 206 THR A C 1
ATOM 1629 O O . THR A 1 206 ? -9.965 7.413 -8.227 1.00 91.06 206 THR A O 1
ATOM 1632 N N . TRP A 1 207 ? -9.954 7.390 -5.981 1.00 89.69 207 TRP A N 1
ATOM 1633 C CA . TRP A 1 207 ? -8.501 7.355 -5.861 1.00 89.69 207 TRP A CA 1
ATOM 1634 C C . TRP A 1 207 ? -7.917 6.015 -6.314 1.00 89.69 207 TRP A C 1
ATOM 1636 O O . TRP A 1 207 ? -6.799 5.972 -6.820 1.00 89.69 207 TRP A O 1
ATOM 1646 N N . ALA A 1 208 ? -8.632 4.910 -6.106 1.00 91.00 208 ALA A N 1
ATOM 1647 C CA . ALA A 1 208 ? -8.186 3.579 -6.506 1.00 91.00 208 ALA A CA 1
ATOM 1648 C C . ALA A 1 208 ? -8.346 3.329 -8.012 1.00 91.00 208 ALA A C 1
ATOM 1650 O O . ALA A 1 208 ? -7.606 2.521 -8.571 1.00 91.00 208 ALA A O 1
ATOM 1651 N N . SER A 1 209 ? -9.283 4.018 -8.670 1.00 90.25 209 SER A N 1
ATOM 1652 C CA . SER A 1 209 ? -9.488 3.895 -10.111 1.00 90.25 209 SER A CA 1
ATOM 1653 C C . SER A 1 209 ? -8.225 4.277 -10.889 1.00 90.25 209 SER A C 1
ATOM 1655 O O . SER A 1 209 ? -7.570 5.282 -10.609 1.00 90.25 209 SER A O 1
ATOM 1657 N N . ARG A 1 210 ? -7.880 3.453 -11.878 1.00 90.38 210 ARG A N 1
ATOM 1658 C CA . ARG A 1 210 ? -6.817 3.703 -12.867 1.00 90.38 210 ARG A CA 1
ATOM 1659 C C . ARG A 1 210 ? -7.378 3.747 -14.290 1.00 90.38 210 ARG A C 1
ATOM 1661 O O . ARG A 1 210 ? -6.620 3.639 -15.241 1.00 90.38 210 ARG A O 1
ATOM 1668 N N . ALA A 1 211 ? -8.702 3.868 -14.429 1.00 90.00 211 ALA A N 1
ATOM 1669 C CA . ALA A 1 211 ? -9.388 3.782 -15.719 1.00 90.00 211 ALA A CA 1
ATOM 1670 C C . ALA A 1 211 ? -8.900 4.833 -16.730 1.00 90.00 211 ALA A C 1
ATOM 1672 O O . ALA A 1 211 ? -8.814 4.531 -17.913 1.00 90.00 211 ALA A O 1
ATOM 1673 N N . ASP A 1 212 ? -8.533 6.022 -16.245 1.00 89.50 212 ASP A N 1
ATOM 1674 C CA . ASP A 1 212 ? -8.058 7.136 -17.071 1.00 89.50 212 ASP A CA 1
ATOM 1675 C C . ASP A 1 212 ? -6.542 7.387 -16.929 1.00 89.50 212 ASP A C 1
ATOM 1677 O O . ASP A 1 212 ? -6.046 8.454 -17.289 1.00 89.50 212 ASP A O 1
ATOM 1681 N N . ASP A 1 213 ? -5.791 6.429 -16.372 1.00 90.94 213 ASP A N 1
ATOM 1682 C CA . ASP A 1 213 ? -4.334 6.531 -16.244 1.00 90.94 213 ASP A CA 1
ATOM 1683 C C . ASP A 1 213 ? -3.638 5.858 -17.433 1.00 90.94 213 ASP A C 1
ATOM 1685 O O . ASP A 1 213 ? -3.343 4.662 -17.428 1.00 90.94 213 ASP A O 1
ATOM 1689 N N . TYR A 1 214 ? -3.367 6.658 -18.462 1.00 93.19 214 TYR A N 1
ATOM 1690 C CA . TYR A 1 214 ? -2.681 6.221 -19.680 1.00 93.19 214 TYR A CA 1
ATOM 1691 C C . TYR A 1 214 ? -1.162 6.408 -19.613 1.00 93.19 214 TYR A C 1
ATOM 1693 O O . TYR A 1 214 ? -0.466 6.081 -20.569 1.00 93.19 214 TYR A O 1
ATOM 1701 N N . SER A 1 215 ? -0.614 6.882 -18.488 1.00 93.62 215 SER A N 1
ATOM 1702 C CA . SER A 1 215 ? 0.790 7.306 -18.390 1.00 93.62 215 SER A CA 1
ATOM 1703 C C . SER A 1 215 ? 1.787 6.218 -18.800 1.00 93.62 215 SER A C 1
ATOM 1705 O O . SER A 1 215 ? 2.678 6.470 -19.610 1.00 93.62 215 SER A O 1
ATOM 1707 N N . ALA A 1 216 ? 1.616 4.993 -18.293 1.00 93.44 216 ALA A N 1
ATOM 1708 C CA . ALA A 1 216 ? 2.482 3.863 -18.623 1.00 93.44 216 ALA A CA 1
ATOM 1709 C C . ALA A 1 216 ? 2.356 3.448 -20.097 1.00 93.44 216 ALA A C 1
ATOM 1711 O O . ALA A 1 216 ? 3.362 3.166 -20.750 1.00 93.44 216 ALA A O 1
ATOM 1712 N N . ARG A 1 217 ? 1.125 3.440 -20.625 1.00 92.81 217 ARG A N 1
ATOM 1713 C CA . ARG A 1 217 ? 0.832 3.078 -22.016 1.00 92.81 217 ARG A CA 1
ATOM 1714 C C . ARG A 1 217 ? 1.409 4.112 -22.986 1.00 92.81 217 ARG A C 1
ATOM 1716 O O . ARG A 1 217 ? 2.101 3.740 -23.926 1.00 92.81 217 ARG A O 1
ATOM 1723 N N . ASP A 1 218 ? 1.174 5.395 -22.736 1.00 94.62 218 ASP A N 1
ATOM 1724 C CA . ASP A 1 218 ? 1.608 6.493 -23.602 1.00 94.62 218 ASP A CA 1
ATOM 1725 C C . ASP A 1 218 ? 3.127 6.672 -23.565 1.00 94.62 218 ASP A C 1
ATOM 1727 O O . ASP A 1 218 ? 3.757 6.882 -24.602 1.00 94.62 218 ASP A O 1
ATOM 1731 N N . TRP A 1 219 ? 3.747 6.507 -22.391 1.00 95.19 219 TRP A N 1
ATOM 1732 C CA . TRP A 1 219 ? 5.20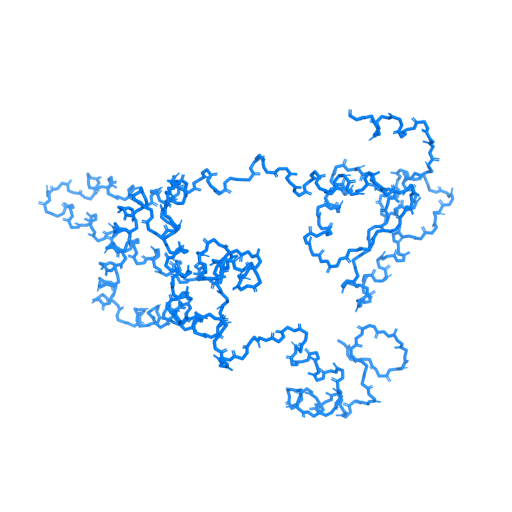3 6.458 -22.271 1.00 95.19 219 TRP A CA 1
ATOM 1733 C C . TRP A 1 219 ? 5.800 5.335 -23.129 1.00 95.19 219 TRP A C 1
ATOM 1735 O O . TRP A 1 219 ? 6.729 5.580 -23.900 1.00 95.19 219 TRP A O 1
ATOM 1745 N N . ALA A 1 220 ? 5.240 4.125 -23.045 1.00 95.44 220 ALA A N 1
ATOM 1746 C CA . ALA A 1 220 ? 5.698 2.978 -23.822 1.00 95.44 220 ALA A CA 1
ATOM 1747 C C . ALA A 1 220 ? 5.502 3.184 -25.325 1.00 95.44 220 ALA A C 1
ATOM 1749 O O . ALA A 1 220 ? 6.377 2.835 -26.118 1.00 95.44 220 ALA A O 1
ATOM 1750 N N . HIS A 1 221 ? 4.380 3.791 -25.714 1.00 93.62 221 HIS A N 1
ATOM 1751 C CA . HIS A 1 221 ? 4.075 4.099 -27.103 1.00 93.62 221 HIS A CA 1
ATOM 1752 C C . HIS A 1 221 ? 5.105 5.073 -27.669 1.00 93.62 221 HIS A C 1
ATOM 1754 O O . HIS A 1 221 ? 5.728 4.793 -28.691 1.00 93.62 221 HIS A O 1
ATOM 1760 N N . ASN A 1 222 ? 5.346 6.181 -26.966 1.00 93.69 222 ASN A N 1
ATOM 1761 C CA . ASN A 1 222 ? 6.329 7.181 -27.371 1.00 93.69 222 ASN A CA 1
ATOM 1762 C C . ASN A 1 222 ? 7.739 6.586 -27.454 1.00 93.69 222 ASN A C 1
ATOM 1764 O O . ASN A 1 222 ? 8.459 6.851 -28.417 1.00 93.69 222 ASN A O 1
ATOM 1768 N N . LEU A 1 223 ? 8.115 5.738 -26.489 1.00 93.75 223 LEU A N 1
ATOM 1769 C CA . LEU A 1 223 ? 9.403 5.055 -26.507 1.00 93.75 223 LEU A CA 1
ATOM 1770 C C . LEU A 1 223 ? 9.533 4.142 -27.731 1.00 93.75 223 LEU A C 1
ATOM 1772 O O . LEU A 1 223 ? 10.471 4.317 -28.503 1.00 93.75 223 LEU A O 1
ATOM 1776 N N . LEU A 1 224 ? 8.580 3.234 -27.972 1.00 90.12 224 LEU A N 1
ATOM 1777 C CA . LEU A 1 224 ? 8.604 2.356 -29.149 1.00 90.12 224 LEU A CA 1
ATOM 1778 C C . LEU A 1 224 ? 8.639 3.149 -30.455 1.00 90.12 224 LEU A C 1
ATOM 1780 O O . LEU A 1 224 ? 9.435 2.830 -31.332 1.00 90.12 224 LEU A O 1
ATOM 1784 N N . MET A 1 225 ? 7.827 4.200 -30.582 1.00 87.81 225 MET A N 1
ATOM 1785 C CA . MET A 1 225 ? 7.780 5.027 -31.787 1.00 87.81 225 MET A CA 1
ATOM 1786 C C . MET A 1 225 ? 9.084 5.788 -32.042 1.00 87.81 225 MET A C 1
ATOM 1788 O O . MET A 1 225 ? 9.427 6.015 -33.196 1.00 87.81 225 MET A O 1
ATOM 1792 N N . SER A 1 226 ? 9.866 6.117 -31.017 1.00 89.12 226 SER A N 1
ATOM 1793 C CA . SER A 1 226 ? 11.183 6.747 -31.202 1.00 89.12 226 SER A CA 1
ATOM 1794 C C . SER A 1 226 ? 12.294 5.801 -31.677 1.00 89.12 226 SER A C 1
ATOM 1796 O O . SER A 1 226 ? 13.354 6.269 -32.087 1.00 89.12 226 SER A O 1
ATOM 1798 N N . VAL A 1 227 ? 12.072 4.485 -31.629 1.00 88.00 227 VAL A N 1
ATOM 1799 C CA . VAL A 1 227 ? 13.071 3.482 -32.019 1.00 88.00 227 VAL A CA 1
ATOM 1800 C C . VAL A 1 227 ? 13.013 3.247 -33.529 1.00 88.00 227 VAL A C 1
ATOM 1802 O O . VAL A 1 227 ? 11.927 3.133 -34.104 1.00 88.00 227 VAL A O 1
ATOM 1805 N N . GLU A 1 228 ? 14.176 3.137 -34.174 1.00 83.00 228 GLU A N 1
ATOM 1806 C CA . GLU A 1 228 ? 14.280 2.780 -35.594 1.00 83.00 228 GLU A CA 1
ATOM 1807 C C . GLU A 1 228 ? 13.667 1.392 -35.881 1.00 83.00 228 GLU A C 1
ATOM 1809 O O . GLU A 1 228 ? 13.598 0.541 -34.987 1.00 83.00 228 GLU A O 1
ATOM 1814 N N . PRO A 1 229 ? 13.203 1.128 -37.115 1.00 78.44 229 PRO A N 1
ATOM 1815 C CA . PRO A 1 229 ? 12.703 -0.190 -37.499 1.00 78.44 229 PRO A CA 1
ATOM 1816 C C . PRO A 1 229 ? 13.713 -1.301 -37.192 1.00 78.44 229 PRO A C 1
ATOM 1818 O O . PRO A 1 229 ? 14.894 -1.164 -37.508 1.00 78.44 229 PRO A O 1
ATOM 1821 N N . TYR A 1 230 ? 13.248 -2.397 -36.584 1.00 79.00 230 TYR A N 1
ATOM 1822 C CA . TYR A 1 230 ? 14.094 -3.510 -36.101 1.00 79.00 230 TYR A CA 1
ATOM 1823 C C . TYR A 1 230 ? 15.130 -3.149 -35.038 1.00 79.00 230 TYR A C 1
ATOM 1825 O O . TYR A 1 230 ? 16.060 -3.920 -34.786 1.00 79.00 230 TYR A O 1
ATOM 1833 N N . GLY A 1 231 ? 14.980 -1.990 -34.399 1.00 84.12 231 GLY A N 1
ATOM 1834 C CA . GLY A 1 231 ? 15.828 -1.607 -33.287 1.00 84.12 231 GLY A CA 1
ATOM 1835 C C . GLY A 1 231 ? 15.760 -2.618 -32.141 1.00 84.12 231 GLY A C 1
ATOM 1836 O O . GLY A 1 231 ? 14.772 -3.333 -31.947 1.00 84.12 231 GLY A O 1
ATOM 1837 N N . VAL A 1 232 ? 16.834 -2.657 -31.358 1.00 89.50 232 VAL A N 1
ATOM 1838 C CA . VAL A 1 232 ? 16.920 -3.455 -30.134 1.00 89.50 232 VAL A CA 1
ATOM 1839 C C . VAL A 1 232 ? 16.891 -2.503 -28.948 1.00 89.50 232 VAL A C 1
ATOM 1841 O O . VAL A 1 232 ? 17.759 -1.640 -28.821 1.00 89.50 232 VAL A O 1
ATOM 1844 N N . LEU A 1 233 ? 15.896 -2.657 -28.080 1.00 91.12 233 LEU A N 1
ATOM 1845 C CA . LEU A 1 233 ? 15.700 -1.821 -26.903 1.00 91.12 233 LEU A CA 1
ATOM 1846 C C . LEU A 1 233 ? 16.047 -2.613 -25.645 1.00 91.12 233 LEU A C 1
ATOM 1848 O O . LEU A 1 233 ? 15.424 -3.633 -25.364 1.00 91.12 233 LEU A O 1
ATOM 1852 N N . PHE A 1 234 ? 17.024 -2.134 -24.879 1.00 92.19 234 PHE A N 1
ATOM 1853 C CA . PHE A 1 234 ? 17.400 -2.742 -23.605 1.00 92.19 234 PHE A CA 1
ATOM 1854 C C . PHE A 1 234 ? 16.655 -2.069 -22.449 1.00 92.19 234 PHE A C 1
ATOM 1856 O O . PHE A 1 234 ? 16.754 -0.858 -22.266 1.00 92.19 234 PHE A O 1
ATOM 1863 N N . THR A 1 235 ? 15.945 -2.865 -21.656 1.00 92.00 235 THR A N 1
ATOM 1864 C CA . THR A 1 235 ? 15.225 -2.449 -20.445 1.00 92.00 235 THR A CA 1
ATOM 1865 C C . THR A 1 235 ? 15.865 -3.068 -19.206 1.00 92.00 235 THR A C 1
ATOM 1867 O O . THR A 1 235 ? 16.663 -4.006 -19.304 1.00 92.00 235 THR A O 1
ATOM 1870 N N . ASN A 1 236 ? 15.565 -2.544 -18.020 1.00 82.94 236 ASN A N 1
ATOM 1871 C CA . ASN A 1 236 ? 16.222 -2.919 -16.768 1.00 82.94 236 ASN A CA 1
ATOM 1872 C C . ASN A 1 236 ? 15.262 -3.397 -15.664 1.00 82.94 236 ASN A C 1
ATOM 1874 O O . ASN A 1 236 ? 15.715 -3.787 -14.586 1.00 82.94 236 ASN A O 1
ATOM 1878 N N . GLY A 1 237 ? 13.953 -3.426 -15.904 1.00 80.25 237 GLY A N 1
ATOM 1879 C CA . GLY A 1 237 ? 12.997 -3.943 -14.934 1.00 80.25 237 GLY A CA 1
ATOM 1880 C C . GLY A 1 237 ? 11.569 -4.049 -15.448 1.00 80.25 237 GLY A C 1
ATOM 1881 O O . GLY A 1 237 ? 11.277 -3.974 -16.638 1.00 80.25 237 GLY A O 1
ATOM 1882 N N . ASP A 1 238 ? 10.660 -4.268 -14.511 1.00 86.69 238 ASP A N 1
ATOM 1883 C CA . ASP A 1 238 ? 9.261 -4.535 -14.831 1.00 86.69 238 ASP A CA 1
ATOM 1884 C C . ASP A 1 238 ? 8.538 -3.262 -15.311 1.00 86.69 238 ASP A C 1
ATOM 1886 O O . ASP A 1 238 ? 7.750 -3.308 -16.252 1.00 86.69 238 ASP A O 1
ATOM 1890 N N . ASN A 1 239 ? 8.847 -2.109 -14.704 1.00 86.50 239 ASN A N 1
ATOM 1891 C CA . ASN A 1 239 ? 8.160 -0.840 -14.977 1.00 86.50 239 ASN A CA 1
ATOM 1892 C C . ASN A 1 239 ? 8.439 -0.286 -16.380 1.00 86.50 239 ASN A C 1
ATOM 1894 O O . ASN A 1 239 ? 7.577 0.369 -16.953 1.00 86.50 239 ASN A O 1
ATOM 1898 N N . ASP A 1 240 ? 9.633 -0.525 -16.916 1.00 87.88 240 ASP A N 1
ATOM 1899 C CA . ASP A 1 240 ? 10.035 -0.114 -18.258 1.00 87.88 240 ASP A CA 1
ATOM 1900 C C . ASP A 1 240 ? 9.781 -1.204 -19.306 1.00 87.88 240 ASP A C 1
ATOM 1902 O O . ASP A 1 240 ? 9.581 -0.882 -20.471 1.00 87.88 240 ASP A O 1
ATOM 1906 N N . THR A 1 241 ? 9.722 -2.482 -18.915 1.00 93.06 241 THR A N 1
ATOM 1907 C CA . THR A 1 241 ? 9.471 -3.594 -19.849 1.00 93.06 241 THR A CA 1
ATOM 1908 C C . THR A 1 241 ? 7.990 -3.856 -20.090 1.00 93.06 241 THR A C 1
ATOM 1910 O O . THR A 1 241 ? 7.561 -3.964 -21.238 1.00 93.06 241 THR A O 1
ATOM 1913 N N . PHE A 1 242 ? 7.198 -4.032 -19.029 1.00 94.56 242 PHE A N 1
ATOM 1914 C CA . PHE A 1 242 ? 5.840 -4.567 -19.163 1.00 94.56 242 PHE A CA 1
ATOM 1915 C C . PHE A 1 242 ? 4.914 -3.677 -19.992 1.00 94.56 242 PHE A C 1
ATOM 1917 O O . PHE A 1 242 ? 4.166 -4.232 -20.797 1.00 94.56 242 PHE A O 1
ATOM 1924 N N . PRO A 1 243 ? 4.974 -2.336 -19.889 1.00 95.31 243 PRO A N 1
ATOM 1925 C CA . PRO A 1 243 ? 4.204 -1.476 -20.779 1.00 95.31 243 PRO A CA 1
ATOM 1926 C C . PRO A 1 243 ? 4.552 -1.672 -22.264 1.00 95.31 243 PRO A C 1
ATOM 1928 O O . PRO A 1 243 ? 3.652 -1.695 -23.100 1.00 95.31 243 PRO A O 1
ATOM 1931 N N . LEU A 1 244 ? 5.832 -1.883 -22.601 1.00 94.75 244 LEU A N 1
ATOM 1932 C CA . LEU A 1 244 ? 6.270 -2.143 -23.980 1.00 94.75 244 LEU A CA 1
ATOM 1933 C C . LEU A 1 244 ? 5.743 -3.488 -24.483 1.00 94.75 244 LEU A C 1
ATOM 1935 O O . LEU A 1 244 ? 5.170 -3.560 -25.567 1.00 94.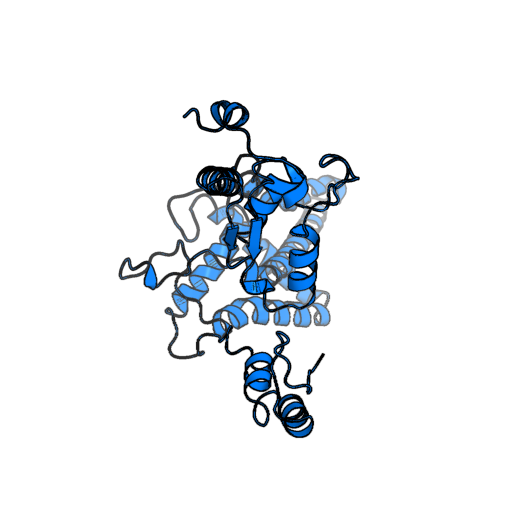75 244 LEU A O 1
ATOM 1939 N N . TRP A 1 245 ? 5.886 -4.544 -23.678 1.00 92.44 245 TRP A N 1
ATOM 1940 C CA . TRP A 1 245 ? 5.359 -5.867 -24.015 1.00 92.44 245 TRP A CA 1
ATOM 1941 C C . TRP A 1 245 ? 3.843 -5.871 -24.146 1.00 92.44 245 TRP A C 1
ATOM 1943 O O . TRP A 1 245 ? 3.322 -6.528 -25.037 1.00 92.44 245 TRP A O 1
ATOM 1953 N N . TYR A 1 246 ? 3.123 -5.125 -23.309 1.00 94.44 246 TYR A N 1
ATOM 1954 C CA . TYR A 1 246 ? 1.680 -4.969 -23.454 1.00 94.44 246 TYR A CA 1
ATOM 1955 C C . TYR A 1 246 ? 1.323 -4.367 -24.823 1.00 94.44 246 TYR A C 1
ATOM 1957 O O . TYR A 1 246 ? 0.502 -4.935 -25.543 1.00 94.44 246 TYR A O 1
ATOM 1965 N N . LEU A 1 247 ? 1.980 -3.274 -25.225 1.00 91.50 247 LEU A N 1
ATOM 1966 C CA . LEU A 1 247 ? 1.741 -2.663 -26.534 1.00 91.50 247 LEU A CA 1
ATOM 1967 C C . LEU A 1 247 ? 2.067 -3.610 -27.692 1.00 91.50 247 LEU A C 1
ATOM 1969 O O . LEU A 1 247 ? 1.316 -3.667 -28.664 1.00 91.50 247 LEU A O 1
ATOM 1973 N N . GLN A 1 248 ? 3.154 -4.374 -27.586 1.00 89.19 248 GLN A N 1
ATOM 1974 C CA . GLN A 1 248 ? 3.544 -5.335 -28.612 1.00 89.19 248 GLN A CA 1
ATOM 1975 C C . GLN A 1 248 ? 2.585 -6.526 -28.657 1.00 89.19 248 GLN A C 1
ATOM 1977 O O . GLN A 1 248 ? 1.968 -6.782 -29.687 1.00 89.19 248 GLN A O 1
ATOM 1982 N N . GLU A 1 249 ? 2.412 -7.248 -27.557 1.00 87.69 249 GLU A N 1
ATOM 1983 C CA . GLU A 1 249 ? 1.687 -8.519 -27.529 1.00 87.69 249 GLU A CA 1
ATOM 1984 C C . GLU A 1 249 ? 0.171 -8.329 -27.613 1.00 87.69 249 GLU A C 1
ATOM 1986 O O . GLU A 1 249 ? -0.493 -9.026 -28.383 1.00 87.69 249 GLU A O 1
ATOM 1991 N N . VAL A 1 250 ? -0.380 -7.352 -26.885 1.00 89.12 250 VAL A N 1
ATOM 1992 C CA . VAL A 1 250 ? -1.832 -7.131 -26.803 1.00 89.12 250 VAL A CA 1
ATOM 1993 C C . VAL A 1 250 ? -2.315 -6.179 -27.890 1.00 89.12 250 VAL A C 1
ATOM 1995 O O . VAL A 1 250 ? -3.244 -6.514 -28.621 1.00 89.12 250 VAL A O 1
ATOM 1998 N N . GLU A 1 251 ? -1.691 -5.008 -28.026 1.00 85.44 251 GLU A N 1
ATOM 1999 C CA . GLU A 1 251 ? -2.165 -3.980 -28.968 1.00 85.44 251 GLU A CA 1
ATOM 2000 C C . GLU A 1 251 ? -1.558 -4.097 -30.374 1.00 85.44 251 GLU A C 1
ATOM 2002 O O . GLU A 1 251 ? -2.046 -3.476 -31.316 1.00 85.44 251 GLU A O 1
ATOM 2007 N N . GLY A 1 252 ? -0.521 -4.919 -30.552 1.00 83.56 252 GLY A N 1
ATOM 2008 C CA . GLY A 1 252 ? 0.099 -5.151 -31.856 1.00 83.56 252 GLY A CA 1
ATOM 2009 C C . GLY A 1 252 ? 0.969 -4.003 -32.371 1.00 83.56 252 GLY A C 1
ATOM 2010 O O . GLY A 1 252 ? 1.283 -3.963 -33.562 1.00 83.56 252 GLY A O 1
ATOM 2011 N N . ILE A 1 253 ? 1.370 -3.078 -31.502 1.00 82.50 253 ILE A N 1
ATOM 2012 C CA . ILE A 1 253 ? 2.125 -1.875 -31.861 1.00 82.50 253 ILE A CA 1
ATOM 2013 C C . ILE A 1 253 ? 3.624 -2.170 -31.831 1.00 82.50 253 ILE A C 1
ATOM 2015 O O . ILE A 1 253 ? 4.135 -2.725 -30.862 1.00 82.50 253 ILE A O 1
ATOM 2019 N N . ARG A 1 254 ? 4.337 -1.776 -32.897 1.00 84.88 254 ARG A N 1
ATOM 2020 C CA . ARG A 1 254 ? 5.807 -1.865 -33.015 1.00 84.88 254 ARG A CA 1
ATOM 2021 C C . ARG A 1 254 ? 6.389 -3.230 -32.614 1.00 84.88 254 ARG A C 1
ATOM 2023 O O . ARG A 1 254 ? 7.430 -3.315 -31.963 1.00 84.88 254 ARG A O 1
ATOM 2030 N N . ARG A 1 255 ? 5.729 -4.318 -33.033 1.00 82.38 255 ARG A N 1
ATOM 2031 C CA . ARG A 1 255 ? 6.223 -5.699 -32.852 1.00 82.38 255 ARG A CA 1
ATOM 2032 C C . ARG A 1 255 ? 7.551 -5.973 -33.563 1.00 82.38 255 ARG A C 1
ATOM 2034 O O . ARG A 1 255 ? 8.159 -6.995 -33.295 1.00 82.38 255 ARG A O 1
ATOM 2041 N N . ASP A 1 256 ? 7.992 -5.089 -34.456 1.00 76.44 256 ASP A N 1
ATOM 2042 C CA . ASP A 1 256 ? 9.292 -5.157 -35.127 1.00 76.44 256 ASP A CA 1
ATOM 2043 C C . ASP A 1 256 ? 10.479 -4.880 -34.186 1.00 76.44 256 ASP A C 1
ATOM 2045 O O . ASP A 1 256 ? 11.583 -5.364 -34.432 1.00 76.44 256 ASP A O 1
ATOM 2049 N N . VAL A 1 257 ? 10.270 -4.114 -33.111 1.00 86.19 257 VAL A N 1
ATOM 2050 C CA . VAL A 1 257 ? 11.321 -3.751 -32.149 1.00 86.19 257 VAL A CA 1
ATOM 2051 C C . VAL A 1 257 ? 11.588 -4.920 -31.204 1.00 86.19 257 VAL A C 1
ATOM 2053 O O . VAL A 1 257 ? 10.676 -5.449 -30.572 1.00 86.19 257 VAL A O 1
ATOM 2056 N N . THR A 1 258 ? 12.850 -5.308 -31.034 1.00 88.44 258 THR A N 1
ATOM 2057 C CA . THR A 1 258 ? 13.209 -6.359 -30.071 1.00 88.44 258 THR A CA 1
ATOM 2058 C C . THR A 1 258 ? 13.442 -5.750 -28.691 1.00 88.44 258 THR A C 1
ATOM 2060 O O . THR A 1 258 ? 14.438 -5.062 -28.479 1.00 88.44 258 THR A O 1
ATOM 2063 N N . VAL A 1 259 ? 12.552 -6.022 -27.733 1.00 91.06 259 VAL A N 1
ATOM 2064 C CA . VAL A 1 259 ? 12.689 -5.563 -26.339 1.00 91.06 259 VAL A CA 1
ATOM 2065 C C . VAL A 1 259 ? 13.425 -6.616 -25.504 1.00 91.06 259 VAL A C 1
ATOM 2067 O O . VAL A 1 259 ? 12.923 -7.723 -25.289 1.00 91.06 259 VAL A O 1
ATOM 2070 N N . ILE A 1 260 ? 14.620 -6.267 -25.024 1.00 90.50 260 ILE A N 1
ATOM 2071 C CA . ILE A 1 260 ? 15.505 -7.128 -24.236 1.00 90.50 260 ILE A CA 1
ATOM 2072 C C . ILE A 1 260 ? 15.551 -6.667 -22.780 1.00 90.50 260 ILE A C 1
ATOM 2074 O O . ILE A 1 260 ? 16.057 -5.596 -22.460 1.00 90.50 260 ILE A O 1
ATOM 2078 N N . VAL A 1 261 ? 15.121 -7.544 -21.880 1.00 91.38 261 VAL A N 1
ATOM 2079 C CA . VAL A 1 261 ? 15.165 -7.344 -20.433 1.00 91.38 261 VAL A CA 1
ATOM 2080 C C . VAL A 1 261 ? 16.546 -7.718 -19.921 1.00 91.38 261 VAL A C 1
ATOM 2082 O O . VAL A 1 261 ? 16.889 -8.895 -19.780 1.00 91.38 261 VAL A O 1
ATOM 2085 N N . THR A 1 262 ? 17.349 -6.708 -19.613 1.00 86.94 262 THR A N 1
ATOM 2086 C CA . THR A 1 262 ? 18.742 -6.875 -19.182 1.00 86.94 262 THR A CA 1
ATOM 2087 C C . THR A 1 262 ? 18.838 -7.724 -17.918 1.00 86.94 262 THR A C 1
ATOM 2089 O O . THR A 1 262 ? 19.694 -8.602 -17.822 1.00 86.94 262 THR A O 1
ATOM 2092 N N . SER A 1 263 ? 17.910 -7.543 -16.975 1.00 81.88 263 SER A N 1
ATOM 2093 C CA . SER A 1 263 ? 17.872 -8.324 -15.734 1.00 81.88 263 SER A CA 1
ATOM 2094 C C . SER A 1 263 ? 17.599 -9.817 -15.968 1.00 81.88 263 SER A C 1
ATOM 2096 O O . SER A 1 263 ? 18.015 -10.647 -15.158 1.00 81.88 263 SER A O 1
ATOM 2098 N N . TYR A 1 264 ? 16.967 -10.188 -17.087 1.00 84.88 264 TYR A N 1
ATOM 2099 C CA . TYR A 1 264 ? 16.687 -11.583 -17.434 1.00 84.88 264 TYR A CA 1
ATOM 2100 C C . TYR A 1 264 ? 17.760 -12.205 -18.327 1.00 84.88 264 TYR A C 1
ATOM 2102 O O . TYR A 1 264 ? 17.813 -13.432 -18.415 1.00 84.88 264 TYR A O 1
ATOM 2110 N N . LEU A 1 265 ? 18.655 -11.423 -18.947 1.00 82.62 265 LEU A N 1
ATOM 2111 C CA . LEU A 1 265 ? 19.778 -11.954 -19.744 1.00 82.62 265 LEU A CA 1
ATOM 2112 C C . LEU A 1 265 ? 20.652 -12.921 -18.942 1.00 82.62 265 LEU A C 1
ATOM 2114 O O . LEU A 1 265 ? 21.211 -13.872 -19.491 1.00 82.62 265 LEU A O 1
ATOM 2118 N N . ASN A 1 266 ? 20.679 -12.742 -17.622 1.00 73.62 266 ASN A N 1
ATOM 2119 C CA . ASN A 1 266 ? 21.341 -13.653 -16.706 1.00 73.62 266 ASN A CA 1
ATOM 2120 C C . ASN A 1 266 ? 20.554 -14.953 -16.445 1.00 73.62 266 ASN A C 1
ATOM 2122 O O . ASN A 1 266 ? 20.827 -15.663 -15.484 1.00 73.62 266 ASN A O 1
ATOM 2126 N N . THR A 1 267 ? 19.576 -15.310 -17.275 1.00 79.25 267 THR A N 1
ATOM 2127 C CA . THR A 1 267 ? 18.816 -16.553 -17.127 1.00 79.25 267 THR A CA 1
ATOM 2128 C C . THR A 1 267 ? 18.855 -17.384 -18.408 1.00 79.25 267 THR A C 1
ATOM 2130 O O . THR A 1 267 ? 18.697 -16.892 -19.528 1.00 79.25 267 THR A O 1
ATOM 2133 N N . GLU A 1 268 ? 19.074 -18.693 -18.253 1.00 81.25 268 GLU A N 1
ATOM 2134 C CA . GLU A 1 268 ? 19.207 -19.610 -19.393 1.00 81.25 268 GLU A CA 1
ATOM 2135 C C . GLU A 1 268 ? 17.905 -19.710 -20.202 1.00 81.25 268 GLU A C 1
ATOM 2137 O O . GLU A 1 268 ? 17.929 -19.813 -21.428 1.00 81.25 268 GLU A O 1
ATOM 2142 N N . TRP A 1 269 ? 16.755 -19.658 -19.528 1.00 87.75 269 TRP A N 1
ATOM 2143 C CA . TRP A 1 269 ? 15.461 -19.707 -20.203 1.00 87.75 269 TRP A CA 1
ATOM 2144 C C . TRP A 1 269 ? 15.251 -18.476 -21.090 1.00 87.75 269 TRP A C 1
ATOM 2146 O O . TRP A 1 269 ? 14.800 -18.628 -22.223 1.00 87.75 269 TRP A O 1
ATOM 2156 N N . TYR A 1 270 ? 15.639 -17.286 -20.623 1.00 87.94 270 TYR A N 1
ATOM 2157 C CA . TYR A 1 270 ? 15.418 -16.049 -21.362 1.00 87.94 270 TYR A CA 1
ATOM 2158 C C . TYR A 1 270 ? 16.339 -15.945 -22.571 1.00 87.94 270 TYR A C 1
ATOM 2160 O O . TYR A 1 270 ? 15.894 -15.603 -23.659 1.00 87.94 270 TYR A O 1
ATOM 2168 N N . THR A 1 271 ? 17.607 -16.338 -22.435 1.00 86.12 271 THR A N 1
ATOM 2169 C CA . THR A 1 271 ? 18.530 -16.391 -23.582 1.00 86.12 271 THR A CA 1
ATOM 2170 C C . THR A 1 271 ? 18.084 -17.405 -24.639 1.00 86.12 271 THR A C 1
ATOM 2172 O O . THR A 1 271 ? 18.177 -17.125 -25.835 1.00 86.12 271 THR A O 1
ATOM 2175 N N . LYS A 1 272 ? 17.544 -18.564 -24.234 1.00 86.69 272 LYS A N 1
ATOM 2176 C CA . LYS A 1 272 ? 16.919 -19.527 -25.160 1.00 86.69 272 LYS A CA 1
ATOM 2177 C C . LYS A 1 272 ? 15.664 -18.957 -25.817 1.00 86.69 272 LYS A C 1
ATOM 2179 O O . LYS A 1 272 ? 15.475 -19.151 -27.015 1.00 86.69 272 LYS A O 1
ATOM 2184 N N . GLN A 1 273 ? 14.827 -18.255 -25.057 1.00 85.62 273 GLN A N 1
ATOM 2185 C CA . GLN A 1 273 ? 13.637 -17.596 -25.582 1.00 85.62 273 GLN A CA 1
ATOM 2186 C C . GLN A 1 273 ? 14.009 -16.519 -26.600 1.00 85.62 273 GLN A C 1
ATOM 2188 O O . GLN A 1 273 ? 13.477 -16.557 -27.702 1.00 85.62 273 GLN A O 1
ATOM 2193 N N . LEU A 1 274 ? 14.960 -15.636 -26.281 1.00 85.50 274 LEU A N 1
ATOM 2194 C CA . LEU A 1 274 ? 15.477 -14.623 -27.200 1.00 85.50 274 LEU A CA 1
ATOM 2195 C C . LEU A 1 274 ? 15.959 -15.264 -28.501 1.00 85.50 274 LEU A C 1
ATOM 2197 O O . LEU A 1 274 ? 15.468 -14.907 -29.561 1.00 85.50 274 LEU A O 1
ATOM 2201 N N . LYS A 1 275 ? 16.814 -16.293 -28.427 1.00 83.12 275 LYS A N 1
ATOM 2202 C CA . LYS A 1 275 ? 17.272 -17.032 -29.618 1.00 83.12 275 LYS A CA 1
ATOM 2203 C C . LYS A 1 275 ? 16.129 -17.617 -30.446 1.00 83.12 275 LYS A C 1
ATOM 2205 O O . LYS A 1 275 ? 16.248 -17.699 -31.661 1.00 83.12 275 LYS A O 1
ATOM 2210 N N . ARG A 1 276 ? 15.050 -18.067 -29.799 1.00 80.38 276 ARG A N 1
ATOM 2211 C CA . ARG A 1 276 ? 13.880 -18.625 -30.487 1.00 80.38 276 ARG A CA 1
ATOM 2212 C C . ARG A 1 276 ? 13.081 -17.538 -31.201 1.00 80.38 276 ARG A C 1
ATOM 2214 O O . ARG A 1 276 ? 12.710 -17.745 -32.351 1.00 80.38 276 ARG A O 1
ATOM 2221 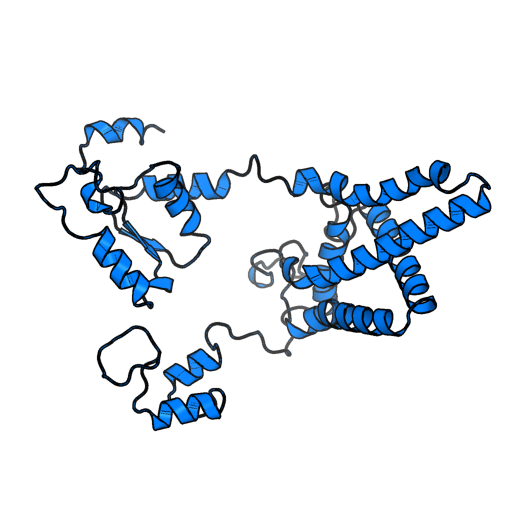N N . ILE A 1 277 ? 12.814 -16.417 -30.530 1.00 75.50 277 ILE A N 1
ATOM 2222 C CA . ILE A 1 277 ? 11.979 -15.332 -31.070 1.00 75.50 277 ILE A CA 1
ATOM 2223 C C . ILE A 1 277 ? 12.733 -14.456 -32.083 1.00 75.50 277 ILE A C 1
ATOM 2225 O O . ILE A 1 277 ? 12.093 -13.824 -32.918 1.00 75.50 277 ILE A O 1
ATOM 2229 N N . THR A 1 278 ? 14.071 -14.452 -32.048 1.00 74.25 278 THR A N 1
ATOM 2230 C CA . THR A 1 278 ? 14.948 -13.771 -33.019 1.00 74.25 278 THR A CA 1
ATOM 2231 C C . THR A 1 278 ? 15.629 -14.730 -34.002 1.00 74.25 278 THR A C 1
ATOM 2233 O O . THR A 1 278 ? 16.595 -14.359 -34.668 1.00 74.25 278 THR A O 1
ATOM 2236 N N . ALA A 1 279 ? 15.159 -15.976 -34.106 1.00 73.56 279 ALA A N 1
ATOM 2237 C CA . ALA A 1 279 ? 15.655 -16.889 -35.128 1.00 73.56 279 ALA A CA 1
ATOM 2238 C C . ALA A 1 279 ? 15.316 -16.349 -36.535 1.00 73.56 279 ALA A C 1
ATOM 2240 O O . ALA A 1 279 ? 14.230 -15.785 -36.711 1.00 73.56 279 ALA A O 1
ATOM 2241 N N . PRO A 1 280 ? 16.198 -16.537 -37.538 1.00 67.56 280 PRO A N 1
ATOM 2242 C CA . PRO A 1 280 ? 15.869 -16.249 -38.929 1.00 67.56 280 PRO A CA 1
ATOM 2243 C C . PRO A 1 280 ? 14.598 -16.983 -39.352 1.00 67.56 280 PRO A C 1
ATOM 2245 O O . PRO A 1 280 ? 14.331 -18.095 -38.889 1.00 67.56 280 PRO A O 1
ATOM 2248 N N . CYS A 1 281 ? 13.828 -16.356 -40.232 1.00 66.25 281 CYS A N 1
ATOM 2249 C CA . CYS A 1 281 ? 12.560 -16.913 -40.676 1.00 66.25 281 CYS A CA 1
ATOM 2250 C C . CYS A 1 281 ? 12.747 -18.148 -41.531 1.00 66.25 281 CYS A C 1
ATOM 2252 O O . CYS A 1 281 ? 13.683 -18.229 -42.328 1.00 66.25 281 CYS A O 1
ATOM 2254 N N . ASP A 1 282 ? 11.822 -19.086 -41.358 1.00 68.75 282 ASP A N 1
ATOM 2255 C CA . ASP A 1 282 ? 11.687 -20.202 -42.272 1.00 68.75 282 ASP A CA 1
ATOM 2256 C C . ASP A 1 282 ? 11.126 -19.658 -43.597 1.00 68.75 282 ASP A C 1
ATOM 2258 O O . ASP A 1 282 ? 10.049 -19.054 -43.581 1.00 68.75 282 ASP A O 1
ATOM 2262 N N . PRO A 1 283 ? 11.848 -19.787 -44.723 1.00 68.31 283 PRO A N 1
ATOM 2263 C CA . PRO A 1 283 ? 11.394 -19.258 -46.006 1.00 68.31 283 PRO A CA 1
ATOM 2264 C C . PRO A 1 283 ? 10.081 -19.891 -46.489 1.00 68.31 283 PRO A C 1
ATOM 2266 O O . PRO A 1 283 ? 9.399 -19.284 -47.314 1.00 68.31 283 PRO A O 1
ATOM 2269 N N . ASP A 1 284 ? 9.712 -21.064 -45.966 1.00 74.44 284 ASP A N 1
ATOM 2270 C CA . ASP A 1 284 ? 8.543 -21.828 -46.407 1.00 74.44 284 ASP A CA 1
ATOM 2271 C C . ASP A 1 284 ? 7.266 -21.525 -45.596 1.00 74.44 284 ASP A C 1
ATOM 2273 O O . ASP A 1 284 ? 6.181 -21.982 -45.962 1.00 74.44 284 ASP A O 1
ATOM 2277 N N . ILE A 1 285 ? 7.360 -20.744 -44.509 1.00 66.62 285 ILE A N 1
ATOM 2278 C CA . ILE A 1 285 ? 6.223 -20.405 -43.638 1.00 66.62 285 ILE A CA 1
ATOM 2279 C C . ILE A 1 285 ? 5.895 -18.911 -43.767 1.00 66.62 285 ILE A C 1
ATOM 2281 O O . ILE A 1 285 ? 6.762 -18.068 -43.520 1.00 66.62 285 ILE A O 1
ATOM 2285 N N . PRO A 1 286 ? 4.642 -18.538 -44.093 1.00 61.56 286 PRO A N 1
ATOM 2286 C CA . PRO A 1 286 ? 4.235 -17.143 -44.106 1.00 61.56 286 PRO A CA 1
ATOM 2287 C C . PRO A 1 286 ? 4.471 -16.470 -42.747 1.00 61.56 286 PRO A C 1
ATOM 2289 O O . PRO A 1 286 ? 4.005 -16.931 -41.708 1.00 61.56 286 PRO A O 1
ATOM 2292 N N . ALA A 1 287 ? 5.130 -15.315 -42.786 1.00 59.75 287 ALA A N 1
ATOM 2293 C CA . ALA A 1 287 ? 5.335 -14.366 -41.689 1.00 59.75 287 ALA A CA 1
ATOM 2294 C C . ALA A 1 287 ? 4.153 -14.212 -40.706 1.00 59.75 287 ALA A C 1
ATOM 2296 O O . ALA A 1 287 ? 4.337 -14.081 -39.498 1.00 59.75 287 ALA A O 1
ATOM 2297 N N . SER A 1 288 ? 2.927 -14.205 -41.237 1.00 57.84 288 SER A N 1
ATOM 2298 C CA . SER A 1 288 ? 1.682 -14.037 -40.484 1.00 57.84 288 SER A CA 1
ATOM 2299 C C . SER A 1 288 ? 1.239 -15.272 -39.696 1.00 57.84 288 SER A C 1
ATOM 2301 O O . SER A 1 288 ? 0.384 -15.144 -38.823 1.00 57.84 288 SER A O 1
ATOM 2303 N N . GLU A 1 289 ? 1.770 -16.455 -40.009 1.00 61.38 289 GLU A N 1
ATOM 2304 C CA . GLU A 1 289 ? 1.391 -17.732 -39.389 1.00 61.38 289 GLU A CA 1
ATOM 2305 C C . GLU A 1 289 ? 2.319 -18.119 -38.223 1.00 61.38 289 GLU A C 1
ATOM 2307 O O . GLU A 1 289 ? 1.891 -18.811 -37.297 1.00 61.38 289 GLU A O 1
ATOM 2312 N N . ASP A 1 290 ? 3.555 -17.604 -38.195 1.00 62.72 290 ASP A N 1
ATOM 2313 C CA . ASP A 1 290 ? 4.493 -17.783 -37.079 1.00 62.72 290 ASP A CA 1
ATOM 2314 C C . ASP A 1 290 ? 4.431 -16.604 -36.095 1.00 62.72 290 ASP A C 1
ATOM 2316 O O . ASP A 1 290 ? 5.300 -15.731 -36.030 1.00 62.72 290 ASP A O 1
ATOM 2320 N N . TRP A 1 291 ? 3.375 -16.594 -35.279 1.00 55.41 291 TRP A N 1
ATOM 2321 C CA . TRP A 1 291 ? 3.138 -15.571 -34.253 1.00 55.41 291 TRP A CA 1
ATOM 2322 C C . TRP A 1 291 ? 4.222 -15.516 -33.161 1.00 55.41 291 TRP A C 1
ATOM 2324 O O . TRP A 1 291 ? 4.248 -14.571 -32.376 1.00 55.41 291 TRP A O 1
ATOM 2334 N N . SER A 1 292 ? 5.126 -16.497 -33.107 1.00 56.44 292 SER A N 1
ATOM 2335 C CA . SER A 1 292 ? 6.130 -16.633 -32.051 1.00 56.44 292 SER A CA 1
ATOM 2336 C C . SER A 1 292 ? 7.498 -16.025 -32.387 1.00 56.44 292 SER A C 1
ATOM 2338 O O . SER A 1 292 ? 8.341 -15.915 -31.492 1.00 56.44 292 SER A O 1
ATOM 2340 N N . ARG A 1 293 ? 7.740 -15.634 -33.649 1.00 61.91 293 ARG A N 1
ATOM 2341 C CA . ARG A 1 293 ? 9.028 -15.094 -34.119 1.00 61.91 293 ARG A CA 1
ATOM 2342 C C . ARG A 1 293 ? 8.914 -13.631 -34.541 1.00 61.91 293 ARG A C 1
ATOM 2344 O O . ARG A 1 293 ? 8.321 -13.304 -35.564 1.00 61.91 293 ARG A O 1
ATOM 2351 N N . ILE A 1 294 ? 9.559 -12.756 -33.772 1.00 59.66 294 ILE A N 1
ATOM 2352 C CA . ILE A 1 294 ? 9.542 -11.293 -33.928 1.00 59.66 294 ILE A CA 1
ATOM 2353 C C . ILE A 1 294 ? 10.073 -10.863 -35.303 1.00 59.66 294 ILE A C 1
ATOM 2355 O O . ILE A 1 294 ? 9.456 -10.038 -35.973 1.00 59.66 294 ILE A O 1
ATOM 2359 N N . ILE A 1 295 ? 11.166 -11.478 -35.772 1.00 56.47 295 ILE A N 1
ATOM 2360 C CA . ILE A 1 295 ? 11.791 -11.144 -37.068 1.00 56.47 295 ILE A CA 1
ATOM 2361 C C . ILE A 1 295 ? 10.878 -11.500 -38.251 1.00 56.47 295 ILE A C 1
ATOM 2363 O O . ILE A 1 295 ? 10.936 -10.857 -39.297 1.00 56.47 295 ILE A O 1
ATOM 2367 N N . CYS A 1 296 ? 9.998 -12.488 -38.080 1.00 54.62 296 CYS A N 1
ATOM 2368 C CA . CYS A 1 296 ? 9.128 -12.958 -39.153 1.00 54.62 296 CYS A CA 1
ATOM 2369 C C . CYS A 1 296 ? 7.888 -12.119 -39.317 1.00 54.62 296 CYS A C 1
ATOM 2371 O O . CYS A 1 296 ? 7.312 -12.141 -40.392 1.00 54.62 296 CYS A O 1
ATOM 2373 N N . GLN A 1 297 ? 7.503 -11.319 -38.326 1.00 53.09 297 GLN A N 1
ATOM 2374 C CA . GLN A 1 297 ? 6.222 -10.640 -38.399 1.00 53.09 297 GLN A CA 1
ATOM 2375 C C . GLN A 1 297 ? 6.149 -9.471 -39.387 1.00 53.09 297 GLN A C 1
ATOM 2377 O O . GLN A 1 297 ? 5.012 -9.103 -39.667 1.00 53.09 297 GLN A O 1
ATOM 2382 N N . ARG A 1 298 ? 7.243 -8.913 -39.953 1.00 53.91 298 ARG A N 1
ATOM 2383 C CA . ARG A 1 298 ? 7.180 -7.961 -41.099 1.00 53.91 298 ARG A CA 1
ATOM 2384 C C . ARG A 1 298 ? 8.552 -7.519 -41.649 1.00 53.91 298 ARG A C 1
ATOM 2386 O O . ARG A 1 298 ? 9.378 -7.118 -40.835 1.00 53.91 298 ARG A O 1
ATOM 2393 N N . PRO A 1 299 ? 8.757 -7.435 -42.985 1.00 50.78 299 PRO A N 1
ATOM 2394 C CA . PRO A 1 299 ? 9.708 -6.522 -43.642 1.00 50.78 299 PRO A CA 1
ATOM 2395 C C . PRO A 1 299 ? 9.284 -5.042 -43.456 1.00 50.78 299 PRO A C 1
ATOM 2397 O O . PRO A 1 299 ? 8.101 -4.717 -43.545 1.00 50.78 299 PRO A O 1
ATOM 2400 N N . TYR A 1 300 ? 10.225 -4.133 -43.201 1.00 47.59 300 TYR A N 1
ATOM 2401 C CA . TYR A 1 300 ? 9.981 -2.703 -43.050 1.00 47.59 300 TYR A CA 1
ATOM 2402 C C . TYR A 1 300 ? 9.747 -2.107 -44.432 1.00 47.59 300 TYR A C 1
ATOM 2404 O O . TYR A 1 300 ? 10.628 -2.142 -45.290 1.00 47.59 300 TYR A O 1
ATOM 2412 N N . THR A 1 301 ? 8.565 -1.536 -44.640 1.00 52.19 301 THR A N 1
ATOM 2413 C CA . THR A 1 301 ? 8.241 -0.749 -45.831 1.00 52.19 301 THR A CA 1
ATOM 2414 C C . THR A 1 301 ? 7.863 0.656 -45.388 1.00 52.19 301 THR A C 1
ATOM 2416 O O . THR A 1 301 ? 6.888 0.828 -44.655 1.00 52.19 301 THR A O 1
ATOM 2419 N N . ALA A 1 302 ? 8.620 1.655 -45.850 1.00 47.28 302 ALA A N 1
ATOM 2420 C CA . ALA A 1 302 ? 8.476 3.063 -45.464 1.00 47.28 302 ALA A CA 1
ATOM 2421 C C . ALA A 1 30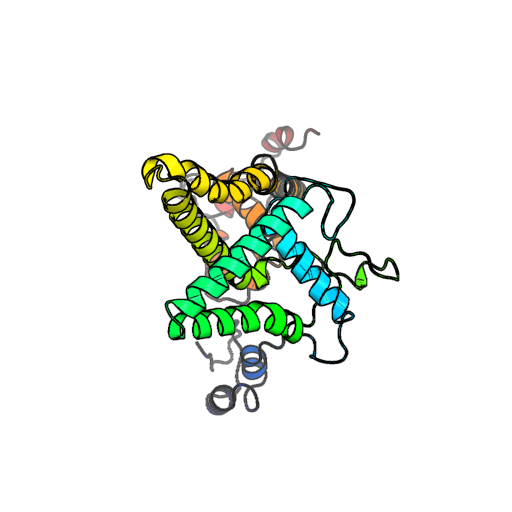2 ? 7.063 3.654 -45.690 1.00 47.28 302 ALA A C 1
ATOM 2423 O O . ALA A 1 302 ? 6.713 4.669 -45.095 1.00 47.28 302 ALA A O 1
ATOM 2424 N N . GLU A 1 303 ? 6.229 3.017 -46.516 1.00 50.09 303 GLU A N 1
ATOM 2425 C CA . GLU A 1 303 ? 4.845 3.430 -46.777 1.00 50.09 303 GLU A CA 1
ATOM 2426 C C . GLU A 1 303 ? 3.916 3.254 -45.559 1.00 50.09 303 GLU A C 1
ATOM 2428 O O . GLU A 1 303 ? 3.068 4.113 -45.315 1.00 50.09 303 GLU A O 1
ATOM 2433 N N . ASN A 1 304 ? 4.122 2.222 -44.727 1.00 48.91 304 ASN A N 1
ATOM 2434 C CA . ASN A 1 304 ? 3.280 1.942 -43.549 1.00 48.91 304 ASN A CA 1
ATOM 2435 C C . ASN A 1 304 ? 3.616 2.808 -42.321 1.00 48.91 304 ASN A C 1
ATOM 2437 O O . ASN A 1 304 ? 2.882 2.794 -41.334 1.00 48.91 304 ASN A O 1
ATOM 2441 N N . THR A 1 305 ? 4.714 3.563 -42.357 1.00 47.72 305 THR A N 1
ATOM 2442 C CA . THR A 1 305 ? 5.182 4.385 -41.231 1.00 47.72 305 THR A CA 1
ATOM 2443 C C . THR A 1 305 ? 4.575 5.785 -41.217 1.00 47.72 305 THR A C 1
ATOM 2445 O O . THR A 1 305 ? 4.490 6.414 -40.163 1.00 47.72 305 THR A O 1
ATOM 2448 N N . SER A 1 306 ? 4.101 6.269 -42.366 1.00 44.38 306 SER A N 1
ATOM 2449 C CA . SER A 1 306 ? 3.542 7.618 -42.512 1.00 44.38 306 SER A CA 1
ATOM 2450 C C . SER A 1 306 ? 2.265 7.861 -41.697 1.00 44.38 306 SER A C 1
ATOM 2452 O O . SER A 1 306 ? 1.965 9.009 -41.412 1.00 44.38 306 SER A O 1
ATOM 2454 N N . ALA A 1 307 ? 1.550 6.822 -41.250 1.00 46.78 307 ALA A N 1
ATOM 2455 C CA . ALA A 1 307 ? 0.401 6.960 -40.346 1.00 46.78 307 ALA A CA 1
ATOM 2456 C C . ALA A 1 307 ? 0.782 6.964 -38.851 1.00 46.78 307 ALA A C 1
ATOM 2458 O O . ALA A 1 307 ? -0.036 7.339 -38.017 1.00 46.78 307 ALA A O 1
ATOM 2459 N N . ALA A 1 308 ? 2.004 6.547 -38.503 1.00 42.34 308 ALA A N 1
ATOM 2460 C CA . ALA A 1 308 ? 2.443 6.389 -37.116 1.00 42.34 308 ALA A CA 1
ATOM 2461 C C . ALA A 1 308 ? 3.307 7.565 -36.609 1.00 42.34 308 ALA A C 1
ATOM 2463 O O . ALA A 1 308 ? 3.491 7.712 -35.405 1.00 42.34 308 ALA A O 1
ATOM 2464 N N . TYR A 1 309 ? 3.811 8.413 -37.515 1.00 40.09 309 TYR A N 1
ATOM 2465 C CA . TYR A 1 309 ? 4.667 9.573 -37.214 1.00 40.09 309 TYR A CA 1
ATOM 2466 C C . TYR A 1 309 ? 4.013 10.940 -37.494 1.00 40.09 309 TYR A C 1
ATOM 2468 O O . TYR A 1 309 ? 4.712 11.951 -37.552 1.00 40.09 309 TYR A O 1
ATOM 2476 N N . VAL A 1 310 ? 2.693 11.005 -37.686 1.00 34.78 310 VAL A N 1
ATOM 2477 C CA . VAL A 1 310 ? 1.993 12.296 -37.814 1.00 34.78 310 VAL A CA 1
ATOM 2478 C C . VAL A 1 310 ? 1.624 12.772 -36.411 1.00 34.78 310 VAL A C 1
ATOM 2480 O O . VAL A 1 310 ? 1.026 12.015 -35.650 1.00 34.78 310 VAL A O 1
ATOM 2483 N N . GLY A 1 311 ? 2.093 13.982 -36.088 1.00 41.25 311 GLY A N 1
ATOM 2484 C CA . GLY A 1 311 ? 2.082 14.593 -34.755 1.00 41.25 311 GLY A CA 1
ATOM 2485 C C . GLY A 1 311 ? 0.724 14.977 -34.192 1.00 41.25 311 GLY A C 1
ATOM 2486 O O . GLY A 1 311 ? -0.287 14.899 -34.925 1.00 41.25 311 GLY A O 1
#

Sequence (311 aa):
MLDFTGNQRSGPACPDIGSALSAVVTYGKAGCAALAEALNRTQYEKPPLLPRSAPLVSQFANYLQYFDWQWARSLDGNNVLFSNWRLPFTMLFTGLGVWGAIEHARRDRTSFIFLATLFVTLSAGLVYYLNFRYGYSLPDPMADRGLHEVRERDYFFIVSFSVWGLWAGIGIATLWREASRNARSGLVKASPILGLALIPLLLNFTWASRADDYSARDWAHNLLMSVEPYGVLFTNGDNDTFPLWYLQEVEGIRRDVTVIVTSYLNTEWYTKQLKRITAPCDPDIPASEDWSRIICQRPYTAENTSAAYVG